Protein AF-A0A0T5ZJP6-F1 (afdb_monomer)

pLDDT: mean 91.22, std 10.2, range [54.91, 98.88]

Structure (mmCIF, N/CA/C/O backbone):
data_AF-A0A0T5ZJP6-F1
#
_entry.id   AF-A0A0T5ZJP6-F1
#
loop_
_atom_site.group_PDB
_atom_site.id
_atom_site.type_symbol
_atom_site.label_atom_id
_atom_site.label_alt_id
_atom_site.label_comp_id
_atom_site.label_asym_id
_atom_site.label_entity_id
_atom_site.label_seq_id
_atom_site.pdbx_PDB_ins_code
_atom_site.Cartn_x
_atom_site.Cartn_y
_atom_site.Cartn_z
_atom_site.occupancy
_atom_site.B_iso_or_equiv
_atom_site.auth_seq_id
_atom_site.auth_comp_id
_atom_site.auth_asym_id
_atom_site.auth_atom_id
_atom_site.pdbx_PDB_model_num
ATOM 1 N N . MET A 1 1 ? -5.908 -19.455 16.839 1.00 64.00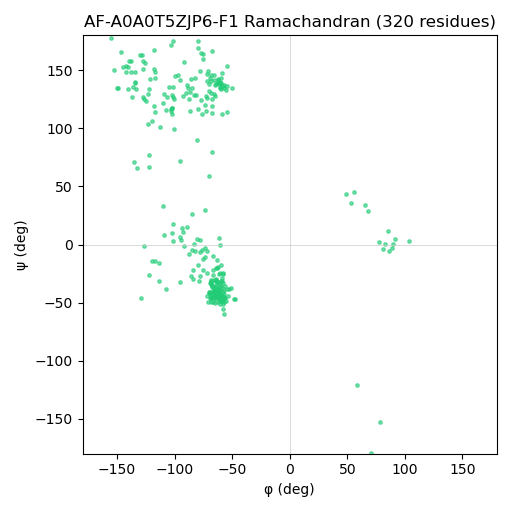 1 MET A N 1
ATOM 2 C CA . MET A 1 1 ? -5.959 -17.989 16.592 1.00 64.00 1 MET A CA 1
ATOM 3 C C . MET A 1 1 ? -7.219 -17.597 15.827 1.00 64.00 1 MET A C 1
ATOM 5 O O . MET A 1 1 ? -7.989 -16.819 16.372 1.00 64.00 1 MET A O 1
ATOM 9 N N . LEU A 1 2 ? -7.480 -18.157 14.637 1.00 73.88 2 LEU A N 1
ATOM 10 C CA . LEU A 1 2 ? -8.673 -17.822 13.837 1.00 73.88 2 LEU A CA 1
ATOM 11 C C . LEU A 1 2 ? -10.012 -18.087 14.548 1.00 73.88 2 LEU A C 1
ATOM 13 O O . LEU A 1 2 ? -10.930 -17.303 14.379 1.00 73.88 2 LEU A O 1
ATOM 17 N N . GLU A 1 3 ? -10.112 -19.087 15.424 1.00 66.69 3 GLU A N 1
ATOM 18 C CA . GLU A 1 3 ? -11.318 -19.291 16.252 1.00 66.69 3 GLU A CA 1
ATOM 19 C C . GLU A 1 3 ? -11.666 -18.084 17.142 1.00 66.69 3 GLU A C 1
ATOM 21 O O . GLU A 1 3 ? -12.832 -17.860 17.450 1.00 66.69 3 GLU A O 1
ATOM 26 N N . ARG A 1 4 ? -10.659 -17.293 17.547 1.00 64.88 4 ARG A N 1
ATOM 27 C CA . ARG A 1 4 ? -10.819 -16.152 18.464 1.00 64.88 4 ARG A CA 1
ATOM 28 C C . ARG A 1 4 ? -10.988 -14.810 17.756 1.00 64.88 4 ARG A C 1
ATOM 30 O O . ARG A 1 4 ? -11.639 -13.934 18.305 1.00 64.88 4 ARG A O 1
ATOM 37 N N . ILE A 1 5 ? -10.362 -14.624 16.591 1.00 71.75 5 ILE A N 1
ATOM 38 C CA . ILE A 1 5 ? -10.324 -13.325 15.885 1.00 71.75 5 ILE A CA 1
ATOM 39 C C . ILE A 1 5 ? -10.787 -13.400 14.424 1.00 71.75 5 ILE A C 1
ATOM 41 O O . ILE A 1 5 ? -10.812 -12.391 13.734 1.00 71.75 5 ILE A O 1
ATOM 45 N N . GLY A 1 6 ? -11.152 -14.584 13.930 1.00 75.12 6 GLY A N 1
ATOM 46 C CA . GLY A 1 6 ? -11.459 -14.822 12.519 1.00 75.12 6 GLY A CA 1
ATOM 47 C C . GLY A 1 6 ? -12.799 -14.261 12.050 1.00 75.12 6 GLY A C 1
ATOM 48 O O . GLY A 1 6 ? -13.115 -14.345 10.867 1.00 75.12 6 GLY A O 1
ATOM 49 N N . TRP A 1 7 ? -13.581 -13.668 12.950 1.00 81.44 7 TRP A N 1
ATOM 50 C CA . TRP A 1 7 ? -14.891 -13.103 12.644 1.00 81.44 7 TRP A CA 1
ATOM 51 C C . TRP A 1 7 ? -14.754 -11.858 11.748 1.00 81.44 7 TRP A C 1
ATOM 53 O O . TRP A 1 7 ? -15.598 -11.619 10.882 1.00 81.44 7 TRP A O 1
ATOM 63 N N . GLU A 1 8 ? -13.646 -11.122 11.901 1.00 82.00 8 GLU A N 1
ATOM 64 C CA . GLU A 1 8 ? -13.256 -9.970 11.087 1.00 82.00 8 GLU A CA 1
ATOM 65 C C . GLU A 1 8 ? -11.870 -10.232 10.479 1.00 82.00 8 GLU A C 1
ATOM 67 O O . GLU A 1 8 ? -10.853 -10.176 11.166 1.00 82.00 8 GLU A O 1
ATOM 72 N N . CYS A 1 9 ? -11.835 -10.573 9.189 1.00 86.56 9 CYS A N 1
ATOM 73 C CA . CYS A 1 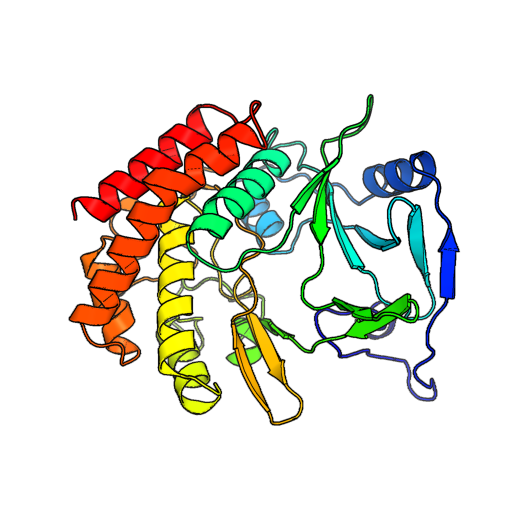9 ? -10.597 -10.800 8.445 1.00 86.56 9 CYS A CA 1
ATOM 74 C C . CYS A 1 9 ? -10.434 -9.803 7.289 1.00 86.56 9 CYS A C 1
ATOM 76 O O . CYS A 1 9 ? -11.372 -9.113 6.868 1.00 86.56 9 CYS A O 1
ATOM 78 N N . ALA A 1 10 ? -9.226 -9.764 6.724 1.00 88.25 10 ALA A N 1
ATOM 79 C CA . ALA A 1 10 ? -9.014 -9.237 5.380 1.00 88.25 10 ALA A CA 1
ATOM 80 C C . ALA A 1 10 ? -9.882 -10.004 4.366 1.00 88.25 10 ALA A C 1
ATOM 82 O O . ALA A 1 10 ? -10.012 -11.227 4.426 1.00 88.25 10 ALA A O 1
ATOM 83 N N . GLY A 1 11 ? -10.501 -9.278 3.441 1.00 90.62 11 GLY A N 1
ATOM 84 C CA . GLY A 1 11 ? -11.425 -9.831 2.464 1.00 90.62 11 GLY A CA 1
ATOM 85 C C . GLY A 1 11 ? -12.811 -10.105 3.038 1.00 90.62 11 GLY A C 1
ATOM 86 O O . GLY A 1 11 ? -13.267 -9.440 3.967 1.00 90.62 11 GLY A O 1
ATOM 87 N N . ALA A 1 12 ? -13.505 -11.071 2.438 1.00 90.00 12 ALA A N 1
ATOM 88 C CA . ALA A 1 12 ? -14.892 -11.409 2.747 1.00 90.00 12 ALA A CA 1
ATOM 89 C C . ALA A 1 12 ? -15.067 -12.749 3.479 1.00 90.00 12 ALA A C 1
ATOM 91 O O . ALA A 1 12 ? -16.198 -13.201 3.635 1.00 90.00 12 ALA A O 1
ATOM 92 N N . ILE A 1 13 ? -13.974 -13.385 3.912 1.00 87.94 13 ILE A N 1
ATOM 93 C CA . ILE A 1 13 ? -14.040 -14.619 4.700 1.00 87.94 13 ILE A CA 1
ATOM 94 C C . ILE A 1 13 ? -14.228 -14.252 6.173 1.00 87.94 13 ILE A C 1
ATOM 96 O O . ILE A 1 13 ? -13.527 -13.384 6.689 1.00 87.94 13 ILE A O 1
ATOM 100 N N . SER A 1 14 ? -15.141 -14.951 6.841 1.00 85.00 14 SER A N 1
ATOM 101 C CA . SER A 1 14 ? -15.275 -14.957 8.297 1.00 85.00 14 SER A CA 1
ATOM 102 C C . SER A 1 14 ? -15.172 -16.400 8.782 1.00 85.00 14 SER A C 1
ATOM 104 O O . SER A 1 14 ? -15.849 -17.284 8.259 1.00 85.00 14 SER A O 1
ATOM 106 N N . VAL A 1 15 ? -14.316 -16.639 9.772 1.00 84.75 15 VAL A N 1
ATOM 107 C CA . VAL A 1 15 ? -14.136 -17.939 10.425 1.00 84.75 15 VAL A CA 1
ATOM 108 C C . VAL A 1 15 ? -14.843 -17.890 11.772 1.00 84.75 15 VAL A C 1
ATOM 110 O O . VAL A 1 15 ? -14.478 -17.100 12.643 1.00 84.75 15 VAL A O 1
ATOM 113 N N . LEU A 1 16 ? -15.865 -18.729 11.919 1.00 80.62 16 LEU A N 1
ATOM 114 C CA . LEU A 1 16 ? -16.727 -18.811 13.096 1.00 80.62 16 LEU A CA 1
ATOM 115 C C . LEU A 1 16 ? -16.600 -20.203 13.732 1.00 80.62 16 LEU A C 1
ATOM 117 O O . LEU A 1 16 ? -16.345 -21.171 13.008 1.00 80.62 16 LEU A O 1
ATOM 121 N N . PRO A 1 17 ? -16.799 -20.340 15.056 1.00 80.56 17 PRO A N 1
ATOM 122 C CA . PRO A 1 17 ? -16.882 -21.651 15.685 1.00 80.56 17 PRO A CA 1
ATOM 123 C C . PRO A 1 17 ? -18.020 -22.484 15.083 1.00 80.56 17 PRO A C 1
ATOM 125 O O . PRO A 1 17 ? -19.068 -21.955 14.704 1.00 80.56 17 PRO A O 1
ATOM 128 N N . GLN A 1 18 ? -17.835 -23.803 15.026 1.00 80.88 18 GLN A N 1
ATOM 129 C CA . GLN A 1 18 ? -18.854 -24.718 14.514 1.00 80.88 18 GLN A CA 1
ATOM 130 C C . GLN A 1 18 ? -20.191 -24.517 15.253 1.00 80.88 18 GLN A C 1
ATOM 132 O O . GLN A 1 18 ? -20.224 -24.354 16.471 1.00 80.88 18 GLN A O 1
ATOM 137 N N . GLY A 1 19 ? -21.295 -24.491 14.503 1.00 78.44 19 GLY A N 1
ATOM 138 C CA . GLY A 1 19 ? -22.638 -24.250 15.043 1.00 78.44 19 GLY A CA 1
ATOM 139 C C . GLY A 1 19 ? -23.033 -22.774 15.177 1.00 78.44 19 GLY A C 1
ATOM 140 O O . GLY A 1 19 ? -24.192 -22.501 15.472 1.00 78.44 19 GLY A O 1
ATOM 141 N N . HIS A 1 20 ? -22.126 -21.824 14.915 1.00 74.31 20 HIS A N 1
ATOM 142 C CA . HIS A 1 20 ? -22.469 -20.401 14.839 1.00 74.31 20 HIS A CA 1
ATOM 143 C C . HIS A 1 20 ? -22.845 -20.013 13.407 1.00 74.31 20 HIS A C 1
ATOM 145 O O . HIS A 1 20 ? -22.118 -20.295 12.454 1.00 74.31 20 HIS A O 1
ATOM 151 N N . THR A 1 21 ? -23.974 -19.329 13.246 1.00 69.62 21 THR A N 1
ATOM 152 C CA . THR A 1 21 ? -24.367 -18.708 11.975 1.00 69.62 21 THR A CA 1
ATOM 153 C C . THR A 1 21 ? -23.754 -17.314 11.850 1.00 69.62 21 THR A C 1
ATOM 155 O O . THR A 1 21 ? -23.733 -16.595 12.852 1.00 69.62 21 THR A O 1
ATOM 158 N N . PRO A 1 22 ? -23.316 -16.882 10.650 1.00 68.44 22 PRO A N 1
ATOM 159 C CA . PRO A 1 22 ? -22.878 -15.507 10.432 1.00 68.44 22 PRO A CA 1
ATOM 160 C C . PRO A 1 22 ? -23.974 -14.525 10.852 1.00 68.44 22 PRO A C 1
ATOM 162 O O . PRO A 1 22 ? -25.051 -14.502 10.258 1.00 68.44 22 PRO A O 1
ATOM 165 N N . GLN A 1 23 ? -23.714 -13.736 11.891 1.00 68.38 23 GLN A N 1
ATOM 166 C CA . GLN A 1 23 ? -24.573 -12.621 12.273 1.00 68.38 23 GLN A CA 1
ATOM 167 C C . GLN A 1 23 ? -24.087 -11.348 11.576 1.00 68.38 23 GLN A C 1
ATOM 169 O O . GLN A 1 23 ? -22.916 -11.233 11.211 1.00 68.38 23 GLN A O 1
ATOM 174 N N . SER A 1 24 ? -24.976 -10.367 11.414 1.00 71.69 24 SER A N 1
ATOM 175 C CA . SER A 1 24 ? -24.597 -9.032 10.922 1.00 71.69 24 SER A CA 1
ATOM 176 C C . SER A 1 24 ? -23.625 -8.307 11.866 1.00 71.69 24 SER A C 1
ATOM 178 O O . SER A 1 24 ? -23.018 -7.310 11.474 1.00 71.69 24 SER A O 1
ATOM 180 N N . GLY A 1 25 ? -23.467 -8.825 13.089 1.00 83.44 25 GLY A N 1
ATOM 181 C CA . GLY A 1 25 ? -22.726 -8.213 14.177 1.00 83.44 25 GLY A CA 1
ATOM 182 C C . GLY A 1 25 ? -23.429 -6.987 14.744 1.00 83.44 25 GLY A C 1
ATOM 183 O O . GLY A 1 25 ? -24.522 -6.610 14.313 1.00 83.44 25 GLY A O 1
ATOM 184 N N . SER A 1 26 ? -22.797 -6.365 15.731 1.00 89.25 26 SER A N 1
ATOM 185 C CA . SER A 1 26 ? -23.292 -5.147 16.365 1.00 89.25 26 SER A CA 1
ATOM 186 C C . SER A 1 26 ? -22.211 -4.065 16.392 1.00 89.25 26 SER A C 1
ATOM 188 O O . SER A 1 26 ? -21.029 -4.322 16.163 1.00 89.25 26 SER A O 1
ATOM 190 N N . TYR A 1 27 ? -22.626 -2.821 16.621 1.00 92.44 27 TYR A N 1
ATOM 191 C CA . TYR A 1 27 ? -21.712 -1.692 16.721 1.00 92.44 27 TYR A CA 1
ATOM 192 C C . TYR A 1 27 ? -21.934 -0.938 18.019 1.00 92.44 27 TYR A C 1
ATOM 194 O O . TYR A 1 27 ? -23.027 -0.423 18.258 1.00 92.44 27 TYR A O 1
ATOM 202 N N . GLN A 1 28 ? -20.866 -0.774 18.789 1.00 95.31 28 GLN A N 1
ATOM 203 C CA . GLN A 1 28 ? -20.843 0.137 19.926 1.00 95.31 28 GLN A CA 1
ATOM 204 C C . GLN A 1 28 ? -20.310 1.499 19.471 1.00 95.31 28 GLN A C 1
ATOM 206 O O . GLN A 1 28 ? -19.256 1.570 18.844 1.00 95.31 28 GLN A O 1
ATOM 211 N N . ALA A 1 29 ? -21.034 2.583 19.760 1.00 97.44 29 ALA A N 1
ATOM 212 C CA . ALA A 1 29 ? -20.543 3.937 19.501 1.00 97.44 29 ALA A CA 1
ATOM 213 C C . ALA A 1 29 ? -19.332 4.247 20.393 1.00 97.44 29 ALA A C 1
ATOM 215 O O . ALA A 1 29 ? -19.326 3.846 21.555 1.00 97.44 29 ALA A O 1
ATOM 216 N N . LEU A 1 30 ? -18.341 4.950 19.841 1.00 97.75 30 LEU A N 1
ATOM 217 C CA . LEU A 1 30 ? -17.168 5.417 20.578 1.00 97.75 30 LEU A CA 1
ATOM 218 C C . LEU A 1 30 ? -17.052 6.939 20.489 1.00 97.75 30 LEU A C 1
ATOM 220 O O . LEU A 1 30 ? -17.317 7.519 19.430 1.00 97.75 30 LEU A O 1
ATOM 224 N N . THR A 1 31 ? -16.621 7.569 21.579 1.00 97.44 31 THR A N 1
ATOM 225 C CA . THR A 1 31 ? -16.116 8.950 21.556 1.00 97.44 31 THR A CA 1
ATOM 226 C C . THR A 1 31 ? -14.688 8.996 21.005 1.00 97.44 31 THR A C 1
ATOM 228 O O . THR A 1 31 ? -13.999 7.976 20.943 1.00 97.44 31 THR A O 1
ATOM 231 N N . ASP A 1 32 ? -14.210 10.183 20.624 1.00 96.06 32 ASP A N 1
ATOM 232 C CA . ASP A 1 32 ? -12.819 10.348 20.178 1.00 96.06 32 ASP A CA 1
ATOM 233 C C . ASP A 1 32 ? -11.814 10.000 21.290 1.00 96.06 32 ASP A C 1
ATOM 235 O O . ASP A 1 32 ? -10.807 9.348 21.024 1.00 96.06 32 ASP A O 1
ATOM 239 N N . GLU A 1 33 ? -12.113 10.353 22.544 1.00 96.69 33 GLU A N 1
ATOM 240 C CA . GLU A 1 33 ? -11.292 10.001 23.713 1.00 96.69 33 GLU A CA 1
ATOM 241 C C . GLU A 1 33 ? -11.192 8.478 23.897 1.00 96.69 33 GLU A C 1
ATOM 243 O O . GLU A 1 33 ? -10.113 7.928 24.114 1.00 96.69 33 GLU A O 1
ATOM 248 N N . GLU A 1 34 ? -12.309 7.764 23.738 1.00 97.62 34 GLU A N 1
ATOM 249 C CA . GLU A 1 34 ? -12.344 6.304 23.813 1.00 97.62 34 GLU A CA 1
ATOM 250 C C . GLU A 1 34 ? -11.564 5.623 22.683 1.00 97.62 34 GLU A C 1
ATOM 252 O O . GLU A 1 34 ? -11.056 4.510 22.876 1.00 97.62 34 GLU A O 1
ATOM 257 N N . VAL A 1 35 ? -11.494 6.253 21.507 1.00 97.50 35 VAL A N 1
ATOM 258 C CA . VAL A 1 35 ? -10.678 5.788 20.379 1.00 97.50 35 VAL A CA 1
ATOM 259 C C . VAL A 1 35 ? -9.201 5.989 20.682 1.00 97.50 35 VAL A C 1
ATOM 261 O O . VAL A 1 35 ? -8.439 5.030 20.567 1.00 97.50 35 VAL A O 1
ATOM 264 N N . TRP A 1 36 ? -8.803 7.184 21.118 1.00 97.25 36 TRP A N 1
ATOM 265 C CA . TRP A 1 36 ? -7.413 7.481 21.463 1.00 97.25 36 TRP A CA 1
ATOM 266 C C . TRP A 1 36 ? -6.887 6.598 22.588 1.00 97.25 36 TRP A C 1
ATOM 268 O O . TRP A 1 36 ? -5.847 5.967 22.423 1.00 97.25 36 TRP A O 1
ATOM 278 N N . LYS A 1 37 ? -7.669 6.412 23.656 1.00 96.00 37 LYS A N 1
ATOM 279 C CA . LYS A 1 37 ? -7.325 5.478 24.733 1.00 96.00 37 LYS A CA 1
ATOM 280 C C . LYS A 1 37 ? -7.027 4.068 24.208 1.00 96.00 37 LYS A C 1
ATOM 282 O O . LYS A 1 37 ? -6.045 3.454 24.605 1.00 96.00 37 LYS A O 1
ATOM 287 N N . ARG A 1 38 ? -7.848 3.555 23.283 1.00 95.69 38 ARG A N 1
ATOM 288 C CA . ARG A 1 38 ? -7.640 2.225 22.679 1.00 95.69 38 ARG A CA 1
ATOM 289 C C . ARG A 1 38 ? -6.407 2.167 21.785 1.00 95.69 38 ARG A C 1
ATOM 291 O O . ARG A 1 38 ? -5.795 1.108 21.696 1.00 95.69 38 ARG A O 1
ATOM 298 N N . ILE A 1 39 ? -6.088 3.258 21.090 1.00 94.75 39 ILE A N 1
ATOM 299 C CA . ILE A 1 39 ? -4.871 3.367 20.279 1.00 94.75 39 ILE A CA 1
ATOM 300 C C . ILE A 1 39 ? -3.641 3.299 21.189 1.00 94.75 39 ILE A C 1
ATOM 302 O O . ILE A 1 39 ? -2.735 2.519 20.906 1.00 94.75 39 ILE A O 1
ATOM 306 N N . ASP A 1 40 ? -3.641 4.048 22.291 1.00 92.38 40 ASP A N 1
ATOM 307 C CA . ASP A 1 40 ? -2.519 4.107 23.235 1.00 92.38 40 ASP A CA 1
ATOM 308 C C . ASP A 1 40 ? -2.325 2.791 24.008 1.00 92.38 40 ASP A C 1
ATOM 310 O O . ASP A 1 40 ? -1.204 2.424 24.354 1.00 92.38 40 ASP A O 1
ATOM 314 N N . GLU A 1 41 ? -3.409 2.049 24.249 1.00 91.75 41 GLU A N 1
ATOM 315 C CA . GLU A 1 41 ? -3.389 0.724 24.883 1.00 91.75 41 GLU A CA 1
ATOM 316 C C . GLU A 1 41 ? -2.951 -0.406 23.930 1.00 91.75 41 GLU A C 1
ATOM 318 O O . GLU A 1 41 ? -2.782 -1.552 24.367 1.00 91.75 41 GLU A O 1
ATOM 323 N N . LEU A 1 42 ? -2.758 -0.131 22.629 1.00 88.94 42 LEU A N 1
ATOM 324 C CA . LEU A 1 42 ? -2.240 -1.140 21.707 1.00 88.94 42 LEU A CA 1
ATOM 325 C C . LEU A 1 42 ? -0.848 -1.603 22.162 1.00 88.94 42 LEU A C 1
ATOM 327 O O . LEU A 1 42 ? -0.015 -0.780 22.542 1.00 88.94 42 LEU A O 1
ATOM 331 N N . PRO A 1 43 ? -0.533 -2.909 22.064 1.00 80.12 43 PRO A N 1
ATOM 332 C CA . PRO A 1 43 ? 0.775 -3.405 22.464 1.00 80.12 43 PRO A CA 1
ATOM 333 C C . PRO A 1 43 ? 1.878 -2.707 21.668 1.00 80.12 43 PRO A C 1
ATOM 335 O O . PRO A 1 43 ? 2.014 -2.927 20.457 1.00 80.12 43 PRO A O 1
ATOM 338 N N . ALA A 1 44 ? 2.678 -1.891 22.349 1.00 66.94 44 ALA A N 1
ATOM 339 C CA . ALA A 1 44 ? 3.905 -1.358 21.791 1.00 66.94 44 ALA A CA 1
ATOM 340 C C . ALA A 1 44 ? 4.923 -2.498 21.703 1.00 66.94 44 ALA A C 1
ATOM 342 O O . ALA A 1 44 ? 5.204 -3.188 22.684 1.00 66.94 44 ALA A O 1
ATOM 343 N N . ARG A 1 45 ? 5.475 -2.714 20.511 1.00 62.44 45 ARG A N 1
ATOM 344 C CA . ARG A 1 45 ? 6.631 -3.590 20.330 1.00 62.44 45 ARG A CA 1
ATOM 345 C C . ARG A 1 45 ? 7.849 -2.690 20.164 1.00 62.44 45 ARG A C 1
ATOM 347 O O . ARG A 1 45 ? 7.855 -1.899 19.220 1.00 62.44 45 ARG A O 1
ATOM 354 N N . PRO A 1 46 ? 8.842 -2.751 21.065 1.00 56.03 46 PRO A N 1
ATOM 355 C CA . PRO A 1 46 ? 10.067 -2.009 20.856 1.00 56.03 46 PRO A CA 1
ATOM 356 C C . PRO A 1 46 ? 10.790 -2.611 19.653 1.00 56.03 46 PRO A C 1
ATOM 358 O O . PRO A 1 46 ? 11.187 -3.773 19.674 1.00 56.03 46 PRO A O 1
ATOM 361 N N . TYR A 1 47 ? 10.882 -1.839 18.574 1.00 64.81 47 TYR A N 1
ATOM 362 C CA . TYR A 1 47 ? 11.665 -2.192 17.398 1.00 64.81 47 TYR A CA 1
ATOM 363 C C . TYR A 1 47 ? 12.973 -1.409 17.491 1.00 64.81 47 TYR A C 1
ATOM 365 O O . TYR A 1 47 ? 13.001 -0.216 17.213 1.00 64.81 47 TYR A O 1
ATOM 373 N N . ASP A 1 48 ? 14.035 -2.065 17.949 1.00 65.81 48 ASP A N 1
ATOM 374 C CA . ASP A 1 48 ? 15.348 -1.466 18.228 1.00 65.81 48 ASP A CA 1
ATOM 375 C C . ASP A 1 48 ? 16.389 -1.734 17.124 1.00 65.81 48 ASP A C 1
ATOM 377 O O . ASP A 1 48 ? 17.547 -1.334 17.237 1.00 65.81 48 ASP A O 1
ATOM 381 N N . SER A 1 49 ? 15.986 -2.399 16.039 1.00 72.00 49 SER A N 1
ATOM 382 C CA . SER A 1 49 ? 16.845 -2.740 14.904 1.00 72.00 49 SER A CA 1
ATOM 383 C C . SER A 1 49 ? 16.091 -2.681 13.580 1.00 72.00 49 SER A C 1
ATOM 385 O O . SER A 1 49 ? 14.896 -2.969 13.528 1.00 72.00 49 SER A O 1
ATOM 387 N N . ASP A 1 50 ? 16.795 -2.412 12.479 1.00 71.56 50 ASP A N 1
ATOM 388 C CA . ASP A 1 50 ? 16.211 -2.388 11.129 1.00 71.56 50 ASP A CA 1
ATOM 389 C C . ASP A 1 50 ? 15.409 -3.656 10.793 1.00 71.56 50 ASP A C 1
ATOM 391 O O . ASP A 1 50 ? 14.358 -3.581 10.157 1.00 71.56 50 ASP A O 1
ATOM 395 N N . ALA A 1 51 ? 15.868 -4.827 11.247 1.00 70.06 51 ALA A N 1
ATOM 396 C CA . ALA A 1 51 ? 15.162 -6.093 11.052 1.00 70.06 51 ALA A CA 1
ATOM 397 C C . ALA A 1 51 ? 13.824 -6.131 11.810 1.00 70.06 51 ALA A C 1
ATOM 399 O O . ALA A 1 51 ? 12.810 -6.569 11.262 1.00 70.06 51 ALA A O 1
ATOM 400 N N . ALA A 1 52 ? 13.801 -5.633 13.047 1.00 65.12 52 ALA A N 1
ATOM 401 C CA . ALA A 1 52 ? 12.593 -5.540 13.858 1.00 65.12 52 ALA A CA 1
ATOM 402 C C . ALA A 1 52 ? 11.587 -4.544 13.249 1.00 65.12 52 ALA A C 1
ATOM 404 O O . ALA A 1 52 ? 10.385 -4.808 13.213 1.00 65.12 52 ALA A O 1
ATOM 405 N N . VAL A 1 53 ? 12.080 -3.445 12.680 1.00 67.31 53 VAL A N 1
ATOM 406 C CA . VAL A 1 53 ? 11.268 -2.423 12.002 1.00 67.31 53 VAL A CA 1
ATOM 407 C C . VAL A 1 53 ? 10.675 -2.961 10.713 1.00 67.31 53 VAL A C 1
ATOM 409 O O . VAL A 1 53 ? 9.477 -2.833 10.477 1.00 67.31 53 VAL A O 1
ATOM 412 N N . ARG A 1 54 ? 11.488 -3.642 9.908 1.00 70.31 54 ARG A N 1
ATOM 413 C CA . ARG A 1 54 ? 11.034 -4.320 8.695 1.00 70.31 54 ARG A CA 1
ATOM 414 C C . ARG A 1 54 ? 9.986 -5.397 9.006 1.00 70.31 54 ARG A C 1
ATOM 416 O O . ARG A 1 54 ? 8.986 -5.524 8.311 1.00 70.31 54 ARG A O 1
ATOM 423 N N . MET A 1 55 ? 10.156 -6.134 10.105 1.00 67.75 55 MET A N 1
ATOM 424 C CA . MET A 1 55 ? 9.136 -7.066 10.593 1.00 67.75 55 MET A CA 1
ATOM 425 C C . MET A 1 55 ? 7.838 -6.344 10.998 1.00 67.75 55 MET A C 1
ATOM 427 O O . MET A 1 55 ? 6.752 -6.846 10.693 1.00 67.75 55 MET A O 1
ATOM 431 N N . SER A 1 56 ? 7.941 -5.196 11.678 1.00 67.06 56 SER A N 1
ATOM 432 C CA . SER A 1 56 ? 6.795 -4.357 12.054 1.00 67.06 56 SER A CA 1
ATOM 433 C C . SER A 1 56 ? 5.989 -3.929 10.836 1.00 67.06 56 SER A C 1
ATOM 435 O O . SER A 1 56 ? 4.790 -4.209 10.763 1.00 67.06 56 SER A O 1
ATOM 437 N N . LEU A 1 57 ? 6.678 -3.296 9.885 1.00 65.88 57 LEU A N 1
ATOM 438 C CA . LEU A 1 57 ? 6.114 -2.786 8.644 1.00 65.88 57 LEU A CA 1
ATOM 439 C C . LEU A 1 57 ? 5.427 -3.908 7.878 1.00 65.88 57 LEU A C 1
ATOM 441 O O . LEU A 1 57 ? 4.245 -3.802 7.577 1.00 65.88 57 LEU A O 1
ATOM 445 N N . GLY A 1 58 ? 6.077 -5.066 7.767 1.00 58.41 58 GLY A N 1
ATOM 446 C CA . GLY A 1 58 ? 5.509 -6.214 7.082 1.00 58.41 58 GLY A CA 1
ATOM 447 C C . GLY A 1 58 ? 4.378 -6.969 7.797 1.00 58.41 58 GLY A C 1
ATOM 448 O O . GLY A 1 58 ? 4.239 -8.189 7.639 1.00 58.41 58 GLY A O 1
ATOM 449 N N . GLY A 1 59 ? 3.580 -6.284 8.613 1.00 65.88 59 GLY A N 1
ATOM 450 C CA . GLY A 1 59 ? 2.383 -6.814 9.263 1.00 65.88 59 GLY A CA 1
ATOM 451 C C . GLY A 1 59 ? 2.538 -7.159 10.745 1.00 65.88 59 GLY A C 1
ATOM 452 O O . GLY A 1 59 ? 1.575 -7.649 11.334 1.00 65.88 59 GLY A O 1
ATOM 453 N N . GLY A 1 60 ? 3.700 -6.898 11.352 1.00 67.38 60 GLY A N 1
ATOM 454 C CA . GLY A 1 60 ? 3.937 -7.056 12.792 1.00 67.38 60 GLY A CA 1
ATOM 455 C C . GLY A 1 60 ? 3.412 -5.901 13.655 1.00 67.38 60 GLY A C 1
ATOM 456 O O . GLY A 1 60 ? 3.253 -6.080 14.863 1.00 67.38 60 GLY A O 1
ATOM 457 N N . GLN A 1 61 ? 3.129 -4.742 13.052 1.00 73.25 61 GLN A N 1
ATOM 458 C CA . GLN A 1 61 ? 2.608 -3.556 13.730 1.00 73.25 61 GLN A CA 1
ATOM 459 C C . GLN A 1 61 ? 1.202 -3.797 14.299 1.00 73.25 61 GLN A C 1
ATOM 461 O O . GLN A 1 61 ? 0.279 -4.207 13.582 1.00 73.25 61 GLN A O 1
ATOM 466 N N . SER A 1 62 ? 1.037 -3.490 15.588 1.00 83.44 62 SER A N 1
ATOM 467 C CA . SER A 1 62 ? -0.267 -3.441 16.249 1.00 83.44 62 SER A CA 1
ATOM 468 C C . SER A 1 62 ? -1.158 -2.408 15.563 1.00 83.44 62 SER A C 1
ATOM 470 O O . SER A 1 62 ? -0.723 -1.298 15.262 1.00 83.44 62 SER A O 1
ATOM 472 N N . LYS A 1 63 ? -2.408 -2.779 15.297 1.00 90.62 63 LYS A N 1
ATOM 473 C CA . LYS A 1 63 ? -3.379 -1.930 14.607 1.00 90.62 63 LYS A CA 1
ATOM 474 C C . LYS A 1 63 ? -4.760 -2.116 15.213 1.00 90.62 63 LYS A C 1
ATOM 476 O O . LYS A 1 63 ? -5.093 -3.218 15.651 1.00 90.62 63 LYS A O 1
ATOM 481 N N . LEU A 1 64 ? -5.557 -1.056 15.202 1.00 93.81 64 LEU A N 1
ATOM 482 C CA . LEU A 1 64 ? -6.943 -1.079 15.656 1.00 93.81 64 LEU A CA 1
ATOM 483 C C . LEU A 1 64 ? -7.881 -1.053 14.446 1.00 93.81 64 LEU A C 1
ATOM 485 O O . LEU A 1 64 ? -7.670 -0.301 13.496 1.00 93.81 64 LEU A O 1
ATOM 489 N N . LEU A 1 65 ? -8.915 -1.890 14.474 1.00 94.75 65 LEU A N 1
ATOM 490 C CA . LEU A 1 65 ? -9.925 -1.972 13.423 1.00 94.75 65 LEU A CA 1
ATOM 491 C C . LEU A 1 65 ? -11.227 -1.356 13.933 1.00 94.75 65 LEU A C 1
ATOM 493 O O . LEU A 1 65 ? -11.828 -1.883 14.866 1.00 94.75 65 LEU A O 1
ATOM 497 N N . LEU A 1 66 ? -11.673 -0.262 13.316 1.00 96.19 66 LEU A N 1
ATOM 498 C CA . LEU A 1 66 ? -12.921 0.423 13.672 1.00 96.19 66 LEU A CA 1
ATOM 499 C C . LEU A 1 66 ? -13.808 0.618 12.445 1.00 96.19 66 LEU A C 1
ATOM 501 O O . LEU A 1 66 ? -13.340 0.629 11.305 1.00 96.19 66 LEU A O 1
ATOM 505 N N . ALA A 1 67 ? -15.106 0.791 12.673 1.00 95.12 67 ALA A N 1
ATOM 506 C CA . ALA A 1 67 ? -16.007 1.332 11.669 1.00 95.12 67 ALA A CA 1
ATOM 507 C C . ALA A 1 67 ? -16.169 2.841 11.877 1.00 95.12 67 ALA A C 1
ATOM 509 O O . ALA A 1 67 ? -16.255 3.325 13.005 1.00 95.12 67 ALA A O 1
ATOM 510 N N . ARG A 1 68 ? -16.234 3.583 10.774 1.00 94.25 68 ARG A N 1
ATOM 511 C CA . ARG A 1 68 ? -16.524 5.017 10.753 1.00 94.25 68 ARG A CA 1
ATOM 512 C C . ARG A 1 68 ? -17.669 5.281 9.784 1.00 94.25 68 ARG A C 1
ATOM 514 O O . ARG A 1 68 ? -17.600 4.851 8.633 1.00 94.25 68 ARG A O 1
ATOM 521 N N . TYR A 1 69 ? -18.700 5.974 10.260 1.00 88.81 69 TYR A N 1
ATOM 522 C CA . TYR A 1 69 ? -19.844 6.426 9.465 1.00 88.81 69 TYR A CA 1
ATOM 523 C C . TYR A 1 69 ? -19.898 7.953 9.524 1.00 88.81 69 TYR A C 1
ATOM 525 O O . TYR A 1 69 ? -20.229 8.524 10.568 1.00 88.81 69 TYR A O 1
ATOM 533 N N . GLY A 1 70 ? -19.524 8.616 8.426 1.00 87.69 70 GLY A N 1
ATOM 534 C CA . GLY A 1 70 ? -19.220 10.048 8.449 1.00 87.69 70 GLY A CA 1
ATOM 535 C C . GLY A 1 70 ? -18.085 10.334 9.436 1.00 87.69 70 GLY A C 1
ATOM 536 O O . GLY A 1 70 ? -17.010 9.747 9.341 1.00 87.69 70 GLY A O 1
ATOM 537 N N . GLU A 1 71 ? -18.348 11.173 10.435 1.00 90.06 71 GLU A N 1
ATOM 538 C CA . GLU A 1 71 ? -17.376 11.530 11.478 1.00 90.06 71 GLU A CA 1
ATOM 539 C C . GLU A 1 71 ? -17.490 10.679 12.755 1.00 90.06 71 GLU A C 1
ATOM 541 O O . GLU A 1 71 ? -16.789 10.930 13.725 1.00 90.06 71 GLU A O 1
ATOM 546 N N . ARG A 1 72 ? -18.375 9.671 12.790 1.00 94.19 72 ARG A N 1
ATOM 547 C CA . ARG A 1 72 ? -18.663 8.909 14.017 1.00 94.19 72 ARG A CA 1
ATOM 548 C C . ARG A 1 72 ? -17.955 7.562 14.043 1.00 94.19 72 ARG A C 1
ATOM 550 O O . ARG A 1 72 ? -18.157 6.741 13.142 1.00 94.19 72 ARG A O 1
ATOM 557 N N . TRP A 1 73 ? -17.218 7.313 15.121 1.00 97.19 73 TRP A N 1
ATOM 558 C CA . TRP A 1 73 ? -16.544 6.047 15.387 1.00 97.19 73 TRP A CA 1
ATOM 559 C C . TRP A 1 73 ? -17.459 4.993 16.000 1.00 97.19 73 TRP A C 1
ATOM 561 O O . TRP A 1 73 ? -18.337 5.278 16.819 1.00 97.19 73 TRP A O 1
ATOM 571 N N . ARG A 1 74 ? -17.235 3.744 15.593 1.00 96.00 74 ARG A N 1
ATOM 572 C CA . ARG A 1 74 ? -17.924 2.568 16.111 1.00 96.00 74 ARG A CA 1
ATOM 573 C C . ARG A 1 74 ? -16.960 1.396 16.257 1.00 96.00 74 ARG A C 1
ATOM 575 O O . ARG A 1 74 ? -16.212 1.079 15.331 1.00 96.00 74 ARG A O 1
ATOM 582 N N . LEU A 1 75 ? -17.027 0.721 17.398 1.00 94.88 75 LEU A N 1
ATOM 583 C CA . LEU A 1 75 ? -16.367 -0.555 17.633 1.00 94.88 75 LEU A CA 1
ATOM 584 C C . LEU A 1 75 ? -17.208 -1.674 16.999 1.00 94.88 75 LEU A C 1
ATOM 586 O O . LEU A 1 75 ? -18.358 -1.851 17.414 1.00 94.88 75 LEU A O 1
ATOM 590 N N . PRO A 1 76 ? -16.685 -2.405 16.000 1.00 92.00 76 PRO A N 1
ATOM 591 C CA . PRO A 1 76 ? -17.339 -3.607 15.504 1.00 92.00 76 PRO A CA 1
ATOM 592 C C . PRO A 1 76 ? -17.294 -4.723 16.552 1.00 92.00 76 PRO A C 1
ATOM 594 O O . PRO A 1 76 ? -16.230 -5.046 17.079 1.00 92.00 76 PRO A O 1
ATOM 597 N N . LEU A 1 77 ? -18.446 -5.333 16.812 1.00 87.81 77 LEU A N 1
ATOM 598 C CA . LEU A 1 77 ? -18.631 -6.457 17.724 1.00 87.81 77 LEU A CA 1
ATOM 599 C C . LEU A 1 77 ? -19.332 -7.607 16.991 1.00 87.81 77 LEU A C 1
ATOM 601 O O . LEU A 1 77 ? -20.011 -7.398 15.983 1.00 87.81 77 LEU A O 1
ATOM 605 N N . ASP A 1 78 ? -19.153 -8.830 17.486 1.00 83.12 78 ASP A N 1
ATOM 606 C CA . ASP A 1 78 ? -19.894 -10.020 17.040 1.00 83.12 78 ASP A CA 1
ATOM 607 C C . ASP A 1 78 ? -19.845 -10.265 15.520 1.00 83.12 78 ASP A C 1
ATOM 609 O O . ASP A 1 78 ? -20.805 -10.717 14.898 1.00 83.12 78 ASP A O 1
ATOM 613 N N . GLY A 1 79 ? -18.703 -9.957 14.897 1.00 81.00 79 GLY A N 1
ATOM 614 C CA . GLY A 1 79 ? -18.492 -10.153 13.461 1.00 81.00 79 GLY A CA 1
ATOM 615 C C . GLY A 1 79 ? -18.983 -9.005 12.584 1.00 81.00 79 GLY A C 1
ATOM 616 O O . GLY A 1 79 ? -18.991 -9.148 11.359 1.00 81.00 79 GLY A O 1
ATOM 617 N N . ALA A 1 80 ? -19.335 -7.855 13.164 1.00 89.00 80 ALA A N 1
ATOM 618 C CA . ALA A 1 80 ? -19.555 -6.637 12.397 1.00 89.00 80 ALA A CA 1
ATOM 619 C C . ALA A 1 80 ? -18.258 -6.238 11.663 1.00 89.00 80 ALA A C 1
ATOM 621 O O . ALA A 1 80 ? -17.163 -6.357 12.218 1.00 89.00 80 ALA A O 1
ATOM 622 N N . PRO A 1 81 ? -18.317 -5.794 10.398 1.00 92.00 81 PRO A N 1
ATOM 623 C CA . PRO A 1 81 ? -17.119 -5.381 9.676 1.00 92.00 81 PRO A CA 1
ATOM 624 C C . PRO A 1 81 ? -16.568 -4.044 10.191 1.00 92.00 81 PRO A C 1
ATOM 626 O O . PRO A 1 81 ? -17.313 -3.093 10.435 1.00 92.00 81 PRO A O 1
ATOM 629 N N . SER A 1 82 ? -15.242 -3.943 10.274 1.00 94.69 82 SER A N 1
ATOM 630 C CA . SER A 1 82 ? -14.554 -2.647 10.351 1.00 94.69 82 SER A CA 1
ATOM 631 C C . SER A 1 82 ? -14.533 -1.966 8.979 1.00 94.69 82 SER A C 1
ATOM 633 O O . SER A 1 82 ? -14.661 -2.643 7.957 1.00 94.69 82 SER A O 1
ATOM 635 N N . THR A 1 83 ? -14.339 -0.645 8.936 1.00 96.31 83 THR A N 1
ATOM 636 C CA . THR A 1 83 ? -14.140 0.118 7.684 1.00 96.31 83 THR A CA 1
ATOM 637 C C . THR A 1 83 ? -12.797 0.834 7.619 1.00 96.31 83 THR A C 1
ATOM 639 O O . THR A 1 83 ? -12.393 1.253 6.540 1.00 96.31 83 THR A O 1
ATOM 642 N N . HIS A 1 84 ? -12.087 0.949 8.741 1.00 97.56 84 HIS A N 1
ATOM 643 C CA . HIS A 1 84 ? -10.805 1.635 8.832 1.00 97.56 84 HIS A CA 1
ATOM 644 C C . HIS A 1 84 ? -9.793 0.806 9.621 1.00 97.56 84 HIS A C 1
ATOM 646 O O . HIS A 1 84 ? -10.147 0.078 10.553 1.00 97.56 84 HIS A O 1
ATOM 652 N N . ILE A 1 85 ? -8.527 0.948 9.237 1.00 97.00 85 ILE A N 1
ATOM 653 C CA . ILE A 1 85 ? -7.365 0.419 9.946 1.00 97.00 85 ILE A CA 1
ATOM 654 C C . ILE A 1 85 ? -6.617 1.611 10.534 1.00 97.00 85 ILE A C 1
ATOM 656 O O . ILE A 1 85 ? -6.196 2.496 9.792 1.00 97.00 85 ILE A O 1
ATOM 660 N N . LEU A 1 86 ? -6.447 1.623 11.852 1.00 97.12 86 LEU A N 1
ATOM 661 C CA . LEU A 1 86 ? -5.678 2.629 12.573 1.00 97.12 86 LEU A CA 1
ATOM 662 C C . LEU A 1 86 ? -4.319 2.046 12.952 1.00 97.12 86 LEU A C 1
ATOM 664 O O . LEU A 1 86 ? -4.250 1.052 13.680 1.00 97.12 86 LEU A O 1
ATOM 668 N N . LYS A 1 87 ? -3.248 2.645 12.431 1.00 94.69 87 LYS A N 1
ATOM 669 C CA . LYS A 1 87 ? -1.860 2.262 12.694 1.00 94.69 87 LYS A CA 1
ATOM 670 C C . LYS A 1 87 ? -1.172 3.393 13.479 1.00 94.69 87 LYS A C 1
ATOM 672 O O . LYS A 1 87 ? -0.826 4.405 12.862 1.00 94.69 87 LYS A O 1
ATOM 677 N N . PRO A 1 88 ? -1.002 3.280 14.810 1.00 93.31 88 PRO A N 1
ATOM 678 C CA . PRO A 1 88 ? -0.242 4.272 15.563 1.00 93.31 88 PRO A CA 1
ATOM 679 C C . PRO A 1 88 ? 1.203 4.308 15.082 1.00 93.31 88 PRO A C 1
ATOM 681 O O . PRO A 1 88 ? 1.790 3.268 14.766 1.00 93.31 88 PRO A O 1
ATOM 684 N N . GLU A 1 89 ? 1.769 5.505 15.030 1.00 90.69 89 GLU A N 1
ATOM 685 C CA . GLU A 1 89 ? 3.165 5.712 14.685 1.00 90.69 89 GLU A CA 1
ATOM 686 C C . GLU A 1 89 ? 4.098 4.897 15.597 1.00 90.69 89 GLU A C 1
ATOM 688 O O . GLU A 1 89 ? 3.948 4.915 16.821 1.00 90.69 89 GLU A O 1
ATOM 693 N N . PRO A 1 90 ? 5.088 4.182 15.036 1.00 86.38 90 PRO A N 1
ATOM 694 C CA . PRO A 1 90 ? 6.110 3.545 15.849 1.00 86.38 90 PRO A CA 1
ATOM 695 C C . PRO A 1 90 ? 6.972 4.591 16.564 1.00 86.38 90 PRO A C 1
ATOM 697 O O . PRO A 1 90 ? 7.551 5.462 15.921 1.00 86.38 90 PRO A O 1
ATOM 700 N N . ILE A 1 91 ? 7.143 4.435 17.880 1.00 83.12 91 ILE A N 1
ATOM 701 C CA . ILE A 1 91 ? 7.930 5.347 18.736 1.00 83.12 91 ILE A CA 1
ATOM 702 C C . ILE A 1 91 ? 9.349 5.581 18.186 1.00 83.12 91 ILE A C 1
ATOM 704 O O . ILE A 1 91 ? 9.862 6.695 18.232 1.00 83.12 91 ILE A O 1
ATOM 708 N N . TYR A 1 92 ? 9.978 4.541 17.634 1.00 82.75 92 TYR A N 1
ATOM 709 C CA . TYR A 1 92 ? 11.350 4.595 17.117 1.00 82.75 92 TYR A CA 1
ATOM 710 C C . TYR A 1 92 ? 11.465 5.163 15.689 1.00 82.75 92 TYR A C 1
ATOM 712 O O . TYR A 1 92 ? 12.577 5.378 15.212 1.00 82.75 92 TYR A O 1
ATOM 720 N N . HIS A 1 93 ? 10.343 5.450 15.013 1.00 87.00 93 HIS A N 1
ATOM 721 C CA . HIS A 1 93 ? 10.318 6.009 13.651 1.00 87.00 93 HIS A CA 1
ATOM 722 C C . HIS A 1 93 ? 9.362 7.199 13.536 1.00 87.00 93 HIS A C 1
ATOM 724 O O . HIS A 1 93 ? 8.375 7.129 12.799 1.00 87.00 93 HIS A O 1
ATOM 730 N N . PRO A 1 94 ? 9.659 8.314 14.224 1.00 91.50 94 PRO A N 1
ATOM 731 C CA . PRO A 1 94 ? 8.848 9.517 14.127 1.00 91.50 94 PRO A CA 1
ATOM 732 C C . PRO A 1 94 ? 8.803 10.061 12.688 1.00 91.50 94 PRO A C 1
ATOM 734 O O . PRO A 1 94 ? 9.817 10.156 11.980 1.00 91.50 94 PRO A O 1
ATOM 737 N N . GLY A 1 95 ? 7.604 10.441 12.259 1.00 95.00 95 GLY A N 1
ATOM 738 C CA . GLY A 1 95 ? 7.254 10.861 10.907 1.00 95.00 95 GLY A CA 1
ATOM 739 C C . GLY A 1 95 ? 6.821 9.735 9.957 1.00 95.00 95 GLY A C 1
ATOM 740 O O . GLY A 1 95 ? 6.464 10.040 8.819 1.00 95.00 95 GLY A O 1
ATOM 741 N N . LEU A 1 96 ? 6.838 8.461 10.363 1.00 94.62 96 LEU A N 1
ATOM 742 C CA . LEU A 1 96 ? 6.503 7.335 9.485 1.00 94.62 96 LEU A CA 1
ATOM 743 C C . LEU A 1 96 ? 5.019 7.302 9.109 1.00 94.62 96 LEU A C 1
ATOM 745 O O . LEU A 1 96 ? 4.699 7.073 7.944 1.00 94.62 96 LEU A O 1
ATOM 749 N N . ALA A 1 97 ? 4.116 7.578 10.057 1.00 95.69 97 ALA A N 1
ATOM 750 C CA . ALA A 1 97 ? 2.679 7.610 9.766 1.00 95.69 97 ALA A CA 1
ATOM 751 C C . ALA A 1 97 ? 2.353 8.689 8.716 1.00 95.69 97 ALA A C 1
ATOM 753 O O . ALA A 1 97 ? 1.610 8.449 7.765 1.00 95.69 97 ALA A O 1
ATOM 754 N N . LEU A 1 98 ? 2.974 9.864 8.853 1.00 97.62 98 LEU A N 1
ATOM 755 C CA . LEU A 1 98 ? 2.878 10.951 7.881 1.00 97.62 98 LEU A CA 1
ATOM 756 C C . LEU A 1 98 ? 3.493 10.570 6.529 1.00 97.62 98 LEU A C 1
ATOM 758 O O . LEU A 1 98 ? 2.894 10.848 5.493 1.00 97.62 98 LEU A O 1
ATOM 762 N N . ALA A 1 99 ? 4.659 9.918 6.528 1.00 98.31 99 ALA A N 1
ATOM 763 C CA . ALA A 1 99 ? 5.336 9.502 5.304 1.00 98.31 99 ALA A CA 1
ATOM 764 C C . ALA A 1 99 ? 4.549 8.447 4.513 1.00 98.31 99 ALA A C 1
ATOM 766 O O . ALA A 1 99 ? 4.501 8.539 3.289 1.00 98.31 99 ALA A O 1
ATOM 767 N N . GLU A 1 100 ? 3.896 7.488 5.178 1.00 98.12 100 GLU A N 1
ATOM 768 C CA . GLU A 1 100 ? 3.024 6.510 4.511 1.00 98.12 100 GLU A CA 1
ATOM 769 C C . GLU A 1 100 ? 1.770 7.185 3.928 1.00 98.12 100 GLU A C 1
ATOM 771 O O . GLU A 1 100 ? 1.417 6.939 2.774 1.00 98.12 100 GLU A O 1
ATOM 776 N N . ALA A 1 101 ? 1.128 8.096 4.674 1.00 98.56 101 ALA A N 1
ATOM 777 C CA . ALA A 1 101 ? -0.017 8.859 4.168 1.00 98.56 101 ALA A CA 1
ATOM 778 C C . ALA A 1 101 ? 0.358 9.710 2.941 1.00 98.56 101 ALA A C 1
ATOM 780 O O . ALA A 1 101 ? -0.344 9.707 1.925 1.00 98.56 101 ALA A O 1
ATOM 781 N N . TRP A 1 102 ? 1.504 10.395 3.019 1.00 98.69 102 TRP A N 1
ATOM 782 C CA . TRP A 1 102 ? 2.076 11.161 1.916 1.00 98.69 102 TRP A CA 1
ATOM 783 C C . TRP A 1 102 ? 2.360 10.261 0.713 1.00 98.69 102 TRP A C 1
ATOM 785 O O . TRP A 1 102 ? 1.918 10.566 -0.391 1.00 98.69 102 TRP A O 1
ATOM 795 N N . ALA A 1 103 ? 3.006 9.113 0.908 1.00 98.75 103 ALA A N 1
ATOM 796 C CA . ALA A 1 103 ? 3.355 8.205 -0.178 1.00 98.75 103 ALA A CA 1
ATOM 797 C C . ALA A 1 103 ? 2.121 7.623 -0.883 1.00 98.75 103 ALA A C 1
ATOM 799 O O . ALA A 1 103 ? 2.093 7.573 -2.113 1.00 98.75 103 ALA A O 1
ATOM 800 N N . LEU A 1 104 ? 1.070 7.254 -0.139 1.00 98.81 104 LEU A N 1
ATOM 801 C CA . LEU A 1 104 ? -0.212 6.830 -0.719 1.00 98.81 104 LEU A CA 1
ATOM 802 C C . LEU A 1 104 ? -0.864 7.956 -1.533 1.00 98.81 104 LEU A C 1
ATOM 804 O O . LEU A 1 104 ? -1.375 7.714 -2.629 1.00 98.81 104 LEU A O 1
ATOM 808 N N . ARG A 1 105 ? -0.790 9.202 -1.047 1.00 98.75 105 ARG A N 1
ATOM 809 C CA . ARG A 1 105 ? -1.286 10.374 -1.779 1.00 98.75 105 ARG A CA 1
ATOM 810 C C . ARG A 1 105 ? -0.494 10.643 -3.060 1.00 98.75 105 ARG A C 1
ATOM 812 O O . ARG A 1 105 ? -1.100 10.963 -4.081 1.00 98.75 105 ARG A O 1
ATOM 819 N N . VAL A 1 106 ? 0.827 10.482 -3.023 1.00 98.81 106 VAL A N 1
ATOM 820 C CA . VAL A 1 106 ? 1.709 10.610 -4.193 1.00 98.81 106 VAL A CA 1
ATOM 821 C C . VAL A 1 106 ? 1.412 9.507 -5.214 1.00 98.81 106 VAL A C 1
ATOM 823 O O . VAL A 1 106 ? 1.248 9.795 -6.400 1.00 98.81 106 VAL A O 1
ATOM 826 N N . ALA A 1 107 ? 1.275 8.257 -4.760 1.00 98.75 107 ALA A N 1
ATOM 827 C CA . ALA A 1 107 ? 0.971 7.098 -5.600 1.00 98.75 107 ALA A CA 1
ATOM 828 C C . ALA A 1 107 ? -0.370 7.221 -6.335 1.00 98.75 107 ALA A C 1
ATOM 830 O O . ALA A 1 107 ? -0.470 6.799 -7.489 1.00 98.75 107 ALA A O 1
ATOM 831 N N . ALA A 1 108 ? -1.365 7.861 -5.709 1.00 98.62 108 ALA A N 1
ATOM 832 C CA . ALA A 1 108 ? -2.684 8.101 -6.293 1.00 98.62 108 ALA A CA 1
ATOM 833 C C . ALA A 1 108 ? -2.654 8.926 -7.597 1.00 98.62 108 ALA A C 1
ATOM 835 O O . ALA A 1 108 ? -3.624 8.913 -8.350 1.00 98.62 108 ALA A O 1
ATOM 836 N N . ALA A 1 109 ? -1.556 9.639 -7.887 1.00 98.31 109 ALA A N 1
ATOM 837 C CA . ALA A 1 109 ? -1.382 10.334 -9.163 1.00 98.31 109 ALA A CA 1
ATOM 838 C C . ALA A 1 109 ? -1.052 9.389 -10.331 1.00 98.31 109 ALA A C 1
ATOM 840 O O . ALA A 1 109 ? -1.256 9.763 -11.484 1.00 98.31 109 ALA A O 1
ATOM 841 N N . ALA A 1 110 ? -0.522 8.196 -10.050 1.00 98.06 110 ALA A N 1
ATOM 842 C CA . ALA A 1 110 ? -0.041 7.264 -11.066 1.00 98.06 110 ALA A CA 1
ATOM 843 C C . ALA A 1 110 ? -0.858 5.970 -11.148 1.00 98.06 110 ALA A C 1
ATOM 845 O O . ALA A 1 110 ? -0.956 5.386 -12.223 1.00 98.06 110 ALA A O 1
ATOM 846 N N . THR A 1 111 ? -1.423 5.507 -10.032 1.00 98.19 111 THR A N 1
ATOM 847 C CA . THR A 1 111 ? -2.220 4.276 -9.971 1.00 98.19 111 THR A CA 1
ATOM 848 C C . THR A 1 111 ? -3.195 4.316 -8.790 1.00 98.19 111 THR A C 1
ATOM 850 O O . THR A 1 111 ? -3.219 5.272 -8.018 1.00 98.19 111 THR A O 1
ATOM 853 N N . SER A 1 112 ? -4.026 3.287 -8.630 1.00 97.69 112 SER A N 1
ATOM 854 C CA . SER A 1 112 ? -4.944 3.191 -7.488 1.00 97.69 112 SER A CA 1
ATOM 855 C C . SER A 1 112 ? -4.178 2.995 -6.176 1.00 97.69 112 SER A C 1
ATOM 857 O O . SER A 1 112 ? -3.445 2.016 -6.042 1.00 97.69 112 SER A O 1
ATOM 859 N N . ALA A 1 113 ? -4.414 3.850 -5.183 1.00 98.44 113 ALA A N 1
ATOM 860 C CA . ALA A 1 113 ? -3.860 3.735 -3.834 1.00 98.44 113 ALA A CA 1
ATOM 861 C C . ALA A 1 113 ? -4.976 3.810 -2.783 1.00 98.44 113 ALA A C 1
ATOM 863 O O . ALA A 1 113 ? -6.023 4.412 -3.025 1.00 98.44 113 ALA A O 1
ATOM 864 N N . ALA A 1 114 ? -4.775 3.157 -1.639 1.00 98.31 114 ALA A N 1
ATOM 865 C CA . ALA A 1 114 ? -5.704 3.208 -0.520 1.00 98.31 114 ALA A CA 1
ATOM 866 C C . ALA A 1 114 ? -5.804 4.639 0.023 1.00 98.31 114 ALA A C 1
ATOM 868 O O . ALA A 1 114 ? -4.800 5.339 0.155 1.00 98.31 114 ALA A O 1
ATOM 869 N N . GLU A 1 115 ? -7.018 5.065 0.360 1.00 97.81 115 GLU A N 1
ATOM 870 C CA . GLU A 1 115 ? -7.224 6.357 1.002 1.00 97.81 115 GLU A CA 1
ATOM 871 C C . GLU A 1 115 ? -6.686 6.319 2.431 1.00 97.81 115 GLU A C 1
ATOM 873 O O . GLU A 1 115 ? -6.982 5.397 3.196 1.00 97.81 115 GLU A O 1
ATOM 878 N N . ALA A 1 116 ? -5.914 7.339 2.797 1.00 97.81 116 ALA A N 1
ATOM 879 C CA . ALA A 1 116 ? -5.360 7.460 4.130 1.00 97.81 116 ALA A CA 1
ATOM 880 C C . ALA A 1 116 ? -5.352 8.910 4.618 1.00 97.81 116 ALA A C 1
ATOM 882 O O . ALA A 1 116 ? -5.306 9.856 3.831 1.00 97.81 116 ALA A O 1
ATOM 883 N N . LYS A 1 117 ? -5.401 9.079 5.939 1.00 97.38 117 LYS A N 1
ATOM 884 C CA . LYS A 1 117 ? -5.252 10.355 6.648 1.00 97.38 117 LYS A CA 1
ATOM 885 C C . LYS A 1 117 ? -4.419 10.140 7.906 1.00 97.38 117 LYS A C 1
ATOM 887 O O . LYS A 1 117 ? -4.372 9.032 8.428 1.00 97.38 117 LYS A O 1
ATOM 892 N N . VAL A 1 118 ? -3.806 11.201 8.420 1.00 98.00 118 VAL A N 1
ATOM 893 C CA . VAL A 1 118 ? -3.147 11.169 9.731 1.00 98.00 118 VAL A CA 1
ATOM 894 C C . VAL A 1 118 ? -4.073 11.810 10.754 1.00 98.00 118 VAL A C 1
ATOM 896 O O . VAL A 1 118 ? -4.529 12.935 10.562 1.00 98.00 118 VAL A O 1
ATOM 899 N N . MET A 1 119 ? -4.366 11.078 11.822 1.00 97.19 119 MET A N 1
ATOM 900 C CA . MET A 1 119 ? -5.034 11.587 13.012 1.00 97.19 119 MET A CA 1
ATOM 901 C C . MET A 1 119 ? -3.981 12.132 13.974 1.00 97.19 119 MET A C 1
ATOM 903 O O . MET A 1 119 ? -2.963 11.478 14.210 1.00 97.19 119 MET A O 1
ATOM 907 N N . VAL A 1 120 ? -4.241 13.312 14.532 1.00 96.12 120 VAL A N 1
ATOM 908 C CA . VAL A 1 120 ? -3.382 13.968 15.523 1.00 96.12 120 VAL A CA 1
ATOM 909 C C . VAL A 1 120 ? -4.238 14.503 16.663 1.00 96.12 120 VAL A C 1
ATOM 911 O O . VAL A 1 120 ? -5.326 15.030 16.428 1.00 96.12 120 VAL A O 1
ATOM 914 N N . ALA A 1 121 ? -3.746 14.358 17.887 1.00 96.00 121 ALA A N 1
ATOM 915 C CA . ALA A 1 121 ? -4.325 14.936 19.090 1.00 96.00 121 ALA A CA 1
ATOM 916 C C . ALA A 1 121 ? -3.210 15.154 20.122 1.00 96.00 121 ALA A C 1
ATOM 918 O O . ALA A 1 121 ? -2.206 14.441 20.118 1.00 96.00 121 ALA A O 1
ATOM 919 N N . GLU A 1 122 ? -3.364 16.162 20.978 1.00 94.94 122 GLU A N 1
ATOM 920 C CA . GLU A 1 122 ? -2.391 16.460 22.030 1.00 94.94 122 GLU A CA 1
ATOM 921 C C . GLU A 1 122 ? -2.253 15.271 22.990 1.00 94.94 122 GLU A C 1
ATOM 923 O O . GLU A 1 122 ? -3.249 14.684 23.396 1.00 94.94 122 GLU A O 1
ATOM 928 N N . GLY A 1 123 ? -1.017 14.899 23.333 1.00 93.19 123 GLY A N 1
ATOM 929 C CA . GLY A 1 123 ? -0.740 13.762 24.218 1.00 93.19 123 GLY A CA 1
ATOM 930 C C . GLY A 1 123 ? -0.780 12.382 23.551 1.00 93.19 123 GLY A C 1
ATOM 931 O O . GLY A 1 123 ? -0.423 11.407 24.207 1.00 93.19 123 GLY A O 1
ATOM 932 N N . HIS A 1 124 ? -1.129 12.292 22.262 1.00 94.25 124 HIS A N 1
ATOM 933 C CA . HIS A 1 124 ? -1.228 11.028 21.525 1.00 94.25 124 HIS A CA 1
ATOM 934 C C . HIS 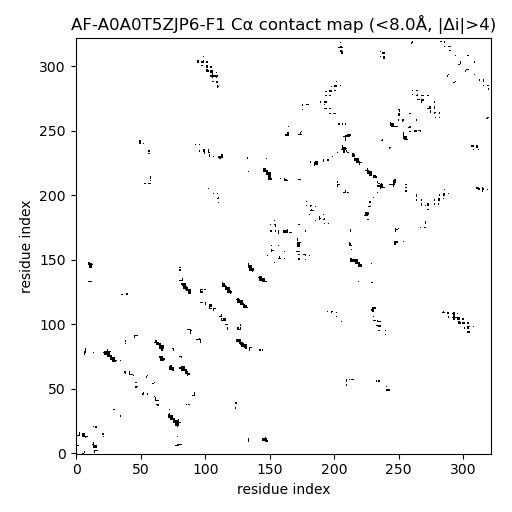A 1 124 ? -0.218 10.950 20.373 1.00 94.25 124 HIS A C 1
ATOM 936 O O . HIS A 1 124 ? 0.120 11.956 19.742 1.00 94.25 124 HIS A O 1
ATOM 942 N N . LEU A 1 125 ? 0.250 9.738 20.060 1.00 93.00 125 LEU A N 1
ATOM 943 C CA . LEU A 1 125 ? 1.097 9.519 18.885 1.00 93.00 125 LEU A CA 1
ATOM 944 C C . LEU A 1 125 ? 0.288 9.736 17.592 1.00 93.00 125 LEU A C 1
ATOM 946 O O . LEU A 1 125 ? -0.859 9.277 17.505 1.00 93.00 125 LEU A O 1
ATOM 950 N N . PRO A 1 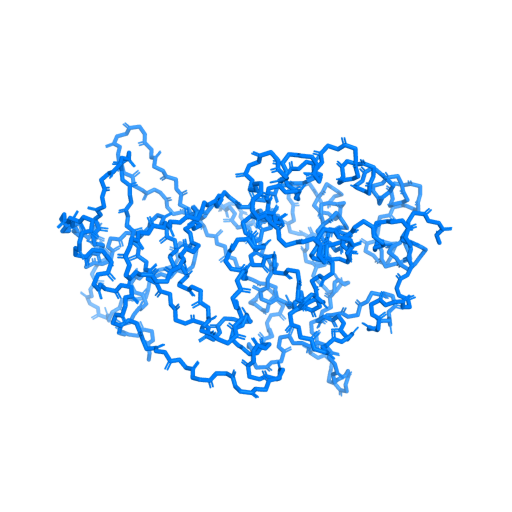126 ? 0.874 10.365 16.552 1.00 95.88 126 PRO A N 1
ATOM 951 C CA . PRO A 1 126 ? 0.248 10.432 15.238 1.00 95.88 126 PRO A CA 1
ATOM 952 C C . PRO A 1 126 ? -0.195 9.044 14.778 1.00 95.88 126 PRO A C 1
ATOM 954 O O . PRO A 1 126 ? 0.534 8.063 14.907 1.00 95.88 126 PRO A O 1
ATOM 957 N N . THR A 1 127 ? -1.410 8.939 14.253 1.00 96.88 127 THR A N 1
ATOM 958 C CA . THR A 1 127 ? -1.982 7.645 13.865 1.00 96.88 127 THR A CA 1
ATOM 959 C C . THR A 1 127 ? -2.422 7.684 12.417 1.00 96.88 127 THR A C 1
ATOM 961 O O . THR A 1 127 ? -3.241 8.516 12.024 1.00 96.88 127 THR A O 1
ATOM 964 N N . LEU A 1 128 ? -1.896 6.766 11.607 1.00 97.88 128 LEU A N 1
ATOM 965 C CA . LEU A 1 128 ? -2.344 6.590 10.234 1.00 97.88 128 LEU A CA 1
ATOM 966 C C . LEU A 1 128 ? -3.715 5.907 10.235 1.00 97.88 128 LEU A C 1
ATOM 968 O O . LEU A 1 128 ? -3.859 4.778 10.700 1.00 97.88 128 LEU A O 1
ATOM 972 N N . MET A 1 129 ? -4.710 6.577 9.670 1.00 97.94 129 MET A N 1
ATOM 973 C CA . MET A 1 129 ? -6.042 6.049 9.417 1.00 97.94 129 MET A CA 1
ATOM 974 C C . MET A 1 129 ? -6.164 5.680 7.942 1.00 97.94 129 MET A C 1
ATOM 976 O O . MET A 1 129 ? -6.198 6.568 7.094 1.00 97.94 129 MET A O 1
ATOM 980 N N . VAL A 1 130 ? -6.272 4.387 7.642 1.00 98.12 130 VAL A N 1
ATOM 981 C CA . VAL A 1 130 ? -6.445 3.867 6.277 1.00 98.12 130 VAL A CA 1
ATOM 982 C C . VAL A 1 130 ? -7.878 3.382 6.082 1.00 98.12 130 VAL A C 1
ATOM 984 O O . VAL A 1 130 ? -8.356 2.540 6.848 1.00 98.12 130 VAL A O 1
ATOM 987 N N . THR A 1 131 ? -8.552 3.869 5.042 1.00 97.75 131 THR A N 1
ATOM 988 C CA . THR A 1 131 ? -9.865 3.365 4.624 1.00 97.75 131 THR A CA 1
ATOM 989 C C . THR A 1 131 ? -9.701 1.996 3.972 1.00 97.75 131 THR A C 1
ATOM 991 O O . THR A 1 131 ? -8.907 1.805 3.048 1.00 97.75 131 THR A O 1
ATOM 994 N N . ARG A 1 132 ? -10.469 1.013 4.439 1.00 97.50 132 ARG A N 1
ATOM 995 C CA . ARG A 1 132 ? -10.433 -0.348 3.901 1.00 97.50 132 ARG A CA 1
ATOM 996 C C . ARG A 1 132 ? -11.093 -0.410 2.528 1.00 97.50 132 ARG A C 1
ATOM 998 O O . ARG A 1 132 ? -12.303 -0.270 2.412 1.00 97.50 132 ARG A O 1
ATOM 1005 N N . PHE A 1 133 ? -10.311 -0.720 1.500 1.00 96.75 133 PHE A N 1
ATOM 1006 C CA . PHE A 1 133 ? -10.811 -0.902 0.133 1.00 96.75 133 PHE A CA 1
ATOM 1007 C C . PHE A 1 133 ? -11.552 -2.237 -0.083 1.00 96.75 133 PHE A C 1
ATOM 1009 O O . PHE A 1 133 ? -12.215 -2.427 -1.099 1.00 96.75 133 PHE A O 1
ATOM 1016 N N . ASP A 1 134 ? -11.455 -3.181 0.859 1.00 95.69 134 ASP A N 1
ATOM 1017 C CA . ASP A 1 134 ? -12.207 -4.444 0.864 1.00 95.69 134 ASP A CA 1
ATOM 1018 C C . ASP A 1 134 ? -13.567 -4.328 1.576 1.00 95.69 134 ASP A C 1
ATOM 1020 O O . ASP A 1 134 ? -14.202 -5.334 1.922 1.00 95.69 134 ASP A O 1
ATOM 1024 N N . ARG A 1 135 ? -14.007 -3.087 1.806 1.00 94.75 135 ARG A N 1
ATOM 1025 C CA . ARG A 1 135 ? -15.269 -2.699 2.429 1.00 94.75 135 ARG A CA 1
ATOM 1026 C C . ARG A 1 135 ? -15.906 -1.590 1.598 1.00 94.75 135 ARG A C 1
ATOM 1028 O O . ARG A 1 135 ? -15.219 -0.679 1.151 1.00 94.75 135 ARG A O 1
ATOM 1035 N N . ALA A 1 136 ? -17.216 -1.653 1.414 1.00 91.75 136 ALA A N 1
ATOM 1036 C CA . ALA A 1 136 ? -18.002 -0.573 0.827 1.00 91.75 136 ALA A CA 1
ATOM 1037 C C . ALA A 1 136 ? -19.246 -0.349 1.685 1.00 91.75 136 ALA A C 1
ATOM 1039 O O . ALA A 1 136 ? -19.898 -1.320 2.061 1.00 91.75 136 ALA A O 1
ATOM 1040 N N . ILE A 1 137 ? -19.554 0.908 2.005 1.00 89.44 137 ILE A N 1
ATOM 1041 C CA . ILE A 1 137 ? -20.815 1.273 2.656 1.00 89.44 137 ILE A CA 1
ATOM 1042 C C . ILE A 1 137 ? -21.837 1.486 1.536 1.00 89.44 137 ILE A C 1
ATOM 1044 O O . ILE A 1 137 ? -21.655 2.379 0.708 1.00 89.44 137 ILE A O 1
ATOM 1048 N N . ASP A 1 138 ? -22.865 0.643 1.477 1.00 88.44 138 ASP A N 1
ATOM 1049 C CA . ASP A 1 138 ? -23.954 0.773 0.510 1.00 88.44 138 ASP A CA 1
ATOM 1050 C C . ASP A 1 138 ? -24.959 1.859 0.979 1.00 88.44 138 ASP A C 1
ATOM 1052 O O . ASP A 1 138 ? -24.876 2.377 2.096 1.00 88.44 138 ASP A O 1
ATOM 1056 N N . LEU A 1 139 ? -25.897 2.262 0.111 1.00 87.12 139 LEU A N 1
ATOM 1057 C CA . LEU A 1 139 ? -26.803 3.404 0.358 1.00 87.12 139 LEU A CA 1
ATOM 1058 C C . LEU A 1 139 ? -27.704 3.235 1.591 1.00 87.12 139 LEU A C 1
ATOM 1060 O O . LEU A 1 139 ? -28.141 4.222 2.177 1.00 87.12 139 LEU A O 1
ATOM 1064 N N . ASP A 1 140 ? -27.979 1.993 1.980 1.00 86.44 140 ASP A N 1
ATOM 1065 C CA . ASP A 1 140 ? -28.761 1.642 3.167 1.00 86.44 140 ASP A CA 1
ATOM 1066 C C . ASP A 1 140 ? -27.929 1.645 4.466 1.00 86.44 140 ASP A C 1
ATOM 1068 O O . ASP A 1 140 ? -28.452 1.365 5.544 1.00 86.44 140 ASP A O 1
ATOM 1072 N N . GLY A 1 141 ? -26.633 1.966 4.379 1.00 83.25 141 GLY A N 1
ATOM 1073 C CA . GLY A 1 141 ? -25.695 1.971 5.500 1.00 83.25 141 GLY A CA 1
ATOM 1074 C C . GLY A 1 141 ? -25.104 0.598 5.836 1.00 83.25 141 GLY A C 1
ATOM 1075 O O . GLY A 1 141 ? -24.288 0.500 6.761 1.00 83.25 141 GLY A O 1
ATOM 1076 N N . SER A 1 142 ? -25.469 -0.459 5.105 1.00 86.06 142 SER A N 1
ATOM 1077 C CA . SER A 1 142 ? -24.842 -1.772 5.256 1.00 86.06 142 SER A CA 1
ATOM 1078 C C . SER A 1 142 ? -23.409 -1.759 4.716 1.00 86.06 142 SER A C 1
ATOM 1080 O O . SER A 1 142 ? -23.067 -1.006 3.804 1.00 86.06 142 SER A O 1
ATOM 1082 N N . ILE A 1 143 ? -22.534 -2.577 5.307 1.00 89.38 143 ILE A N 1
ATOM 1083 C CA . ILE A 1 143 ? -21.153 -2.718 4.840 1.00 89.38 143 ILE A CA 1
ATOM 1084 C C . ILE A 1 143 ? -21.015 -4.020 4.068 1.00 89.38 143 ILE A C 1
ATOM 1086 O O . ILE A 1 143 ? -21.073 -5.121 4.625 1.00 89.38 143 ILE A O 1
ATOM 1090 N N . ARG A 1 144 ? -20.738 -3.886 2.777 1.00 90.62 144 ARG A N 1
ATOM 1091 C CA . ARG A 1 144 ? -20.422 -4.995 1.892 1.00 90.62 144 ARG A CA 1
ATOM 1092 C C . ARG A 1 144 ? -18.934 -5.307 1.938 1.00 90.62 144 ARG A C 1
ATOM 1094 O O . ARG A 1 144 ? -18.086 -4.426 1.800 1.00 90.62 144 ARG A O 1
ATOM 1101 N N . ARG A 1 145 ? -18.618 -6.591 2.103 1.00 92.00 145 ARG A N 1
ATOM 1102 C CA . ARG A 1 145 ? -17.250 -7.116 2.032 1.00 92.00 145 ARG A CA 1
ATOM 1103 C C . ARG A 1 145 ? -16.914 -7.506 0.595 1.00 92.00 145 ARG A C 1
ATOM 1105 O O . ARG A 1 145 ? -17.713 -8.169 -0.067 1.00 92.00 145 ARG A O 1
ATOM 1112 N N . THR A 1 146 ? -15.711 -7.168 0.151 1.00 93.00 146 THR A N 1
ATOM 1113 C CA . THR A 1 146 ? -15.139 -7.663 -1.108 1.00 93.00 146 THR A CA 1
ATOM 1114 C C . THR A 1 146 ? -14.016 -8.632 -0.770 1.00 93.00 146 THR A C 1
ATOM 1116 O O . THR A 1 146 ? -13.168 -8.311 0.059 1.00 93.00 146 THR A O 1
ATOM 1119 N N . HIS A 1 147 ? -14.006 -9.833 -1.355 1.00 95.12 147 HIS A N 1
ATOM 1120 C CA . HIS A 1 147 ? -12.932 -10.781 -1.074 1.00 95.12 147 HIS A CA 1
ATOM 1121 C C . HIS A 1 147 ? -11.617 -10.301 -1.688 1.00 95.12 147 HIS A C 1
ATOM 1123 O O . HIS A 1 147 ? -11.595 -9.806 -2.815 1.00 95.12 147 HIS A O 1
ATOM 1129 N N . GLN A 1 148 ? -10.541 -10.448 -0.923 1.00 95.69 148 GLN A N 1
ATOM 1130 C CA . GLN A 1 148 ? -9.185 -10.159 -1.349 1.00 95.69 148 GLN A CA 1
ATOM 1131 C C . GLN A 1 148 ? -8.228 -11.217 -0.810 1.00 95.69 148 GLN A C 1
ATOM 1133 O O . GLN A 1 148 ? -8.483 -11.800 0.247 1.00 95.69 148 GLN A O 1
ATOM 1138 N N . GLU A 1 149 ? -7.132 -11.410 -1.531 1.00 96.00 149 GLU A N 1
ATOM 1139 C CA . GLU A 1 149 ? -6.042 -12.320 -1.190 1.00 96.00 149 GLU A CA 1
ATOM 1140 C C . GLU A 1 149 ? -4.714 -11.600 -1.452 1.00 96.00 149 GLU A C 1
ATOM 1142 O O . GLU A 1 149 ? -4.561 -10.932 -2.479 1.00 96.00 149 GLU A O 1
ATOM 1147 N N . ASP A 1 150 ? -3.759 -11.696 -0.527 1.00 97.00 150 ASP A N 1
ATOM 1148 C CA . ASP A 1 150 ? -2.393 -11.217 -0.757 1.00 97.00 150 ASP A CA 1
ATOM 1149 C C . ASP A 1 150 ? -1.594 -12.167 -1.670 1.00 97.00 150 ASP A C 1
ATOM 1151 O O . ASP A 1 150 ? -1.989 -13.309 -1.913 1.00 97.00 150 ASP A O 1
ATOM 1155 N N . MET A 1 151 ? -0.466 -11.703 -2.215 1.00 96.81 151 MET A N 1
ATOM 1156 C CA . MET A 1 151 ? 0.355 -12.497 -3.137 1.00 96.81 151 MET A CA 1
ATOM 1157 C C . MET A 1 151 ? 0.829 -13.810 -2.505 1.00 96.81 151 MET A C 1
ATOM 1159 O O . MET A 1 151 ? 0.941 -14.809 -3.213 1.00 96.81 151 MET A O 1
ATOM 1163 N N . CYS A 1 152 ? 1.093 -13.838 -1.193 1.00 95.31 152 CYS A N 1
ATOM 1164 C CA . CYS A 1 152 ? 1.461 -15.074 -0.508 1.00 95.31 152 CYS A CA 1
ATOM 1165 C C . CYS A 1 152 ? 0.321 -16.092 -0.599 1.00 95.31 152 CYS A C 1
ATOM 1167 O O . CYS A 1 152 ? 0.547 -17.222 -1.026 1.00 95.31 152 CYS A O 1
ATOM 1169 N N . GLN A 1 153 ? -0.906 -15.682 -0.278 1.00 95.00 153 GLN A N 1
ATOM 1170 C CA . GLN A 1 153 ? -2.091 -16.538 -0.365 1.00 95.00 153 GLN A CA 1
ATOM 1171 C C . GLN A 1 153 ? -2.336 -17.016 -1.800 1.00 95.00 153 GLN A C 1
ATOM 1173 O O . GLN A 1 153 ? -2.460 -18.217 -2.032 1.00 95.00 153 GLN A O 1
ATOM 1178 N N . VAL A 1 154 ? -2.302 -16.097 -2.769 1.00 94.94 154 VAL A N 1
ATOM 1179 C CA . VAL A 1 154 ? -2.512 -16.401 -4.193 1.00 94.94 154 VAL A CA 1
ATOM 1180 C C . VAL A 1 154 ? -1.482 -17.403 -4.729 1.00 94.94 154 VAL A C 1
ATOM 1182 O O . VAL A 1 154 ? -1.809 -18.243 -5.565 1.00 94.94 154 VAL A O 1
ATOM 1185 N N . LEU A 1 155 ? -0.234 -17.327 -4.259 1.00 94.06 155 LEU A N 1
ATOM 1186 C CA . LEU A 1 155 ? 0.855 -18.206 -4.692 1.00 94.06 155 LEU A CA 1
ATOM 1187 C C . LEU A 1 155 ? 1.023 -19.470 -3.831 1.00 94.06 155 LEU A C 1
ATOM 1189 O O . LEU A 1 155 ? 1.913 -20.273 -4.126 1.00 94.06 155 LEU A O 1
ATOM 1193 N N . GLY A 1 156 ? 0.215 -19.648 -2.779 1.00 93.19 156 GLY A N 1
ATOM 1194 C CA . GLY A 1 156 ? 0.347 -20.760 -1.832 1.00 93.19 156 GLY A CA 1
ATOM 1195 C C . GLY A 1 156 ? 1.650 -20.721 -1.025 1.00 93.19 156 GLY A C 1
ATOM 1196 O O . GLY A 1 156 ? 2.248 -21.759 -0.746 1.00 93.19 156 GLY A O 1
ATOM 1197 N N . ILE A 1 157 ? 2.128 -19.519 -0.703 1.00 90.94 157 ILE A N 1
ATOM 1198 C CA . ILE A 1 157 ? 3.392 -19.259 -0.013 1.00 90.94 157 ILE A CA 1
ATOM 1199 C C . ILE A 1 157 ? 3.105 -18.941 1.464 1.00 90.94 157 ILE A C 1
ATOM 1201 O O . ILE A 1 157 ? 2.295 -18.053 1.741 1.00 90.94 157 ILE A O 1
ATOM 1205 N N . PRO A 1 158 ? 3.772 -19.609 2.423 1.00 89.94 158 PRO A N 1
ATOM 1206 C CA . PRO A 1 158 ? 3.664 -19.269 3.839 1.00 89.94 158 PRO A CA 1
ATOM 1207 C C . PRO A 1 158 ? 4.113 -17.824 4.132 1.00 89.94 158 PRO A C 1
ATOM 1209 O O . PRO A 1 158 ? 5.072 -17.342 3.519 1.00 89.94 158 PRO A O 1
ATOM 1212 N N . PRO A 1 159 ? 3.462 -17.110 5.069 1.00 87.50 159 PRO A N 1
ATOM 1213 C CA . PRO A 1 159 ? 3.781 -15.712 5.366 1.00 87.50 159 PRO A CA 1
ATOM 1214 C C . PRO A 1 159 ? 5.208 -15.499 5.906 1.00 87.50 159 PRO A C 1
ATOM 1216 O O . PRO A 1 159 ? 5.727 -14.387 5.812 1.00 87.50 159 PRO A O 1
ATOM 1219 N N . GLU A 1 160 ? 5.856 -16.538 6.437 1.00 87.00 160 GLU A N 1
ATOM 1220 C CA . GLU A 1 160 ? 7.225 -16.507 6.968 1.00 87.00 160 GLU A CA 1
ATOM 1221 C C . GLU A 1 160 ? 8.274 -16.268 5.872 1.00 87.00 160 GLU A C 1
ATOM 1223 O O . GLU A 1 160 ? 9.328 -15.700 6.146 1.00 87.00 160 GLU A O 1
ATOM 1228 N N . ILE A 1 161 ? 7.974 -16.644 4.623 1.00 86.88 161 ILE A N 1
ATOM 1229 C CA . ILE A 1 161 ? 8.867 -16.475 3.463 1.00 86.88 161 ILE A CA 1
ATOM 1230 C C . ILE A 1 161 ? 8.345 -15.417 2.481 1.00 86.88 161 ILE A C 1
ATOM 1232 O O . ILE A 1 161 ? 8.538 -15.511 1.270 1.00 86.88 161 ILE A O 1
ATOM 1236 N N . LYS A 1 162 ? 7.676 -14.384 3.006 1.00 86.50 162 LYS A N 1
ATOM 1237 C CA . LYS A 1 162 ? 7.134 -13.251 2.231 1.00 86.50 162 LYS A CA 1
ATOM 1238 C C . LYS A 1 162 ? 8.190 -12.412 1.490 1.00 86.50 162 LYS A C 1
ATOM 1240 O O . LYS A 1 162 ? 7.825 -11.693 0.560 1.00 86.50 162 LYS A O 1
ATOM 1245 N N . TYR A 1 163 ? 9.463 -12.494 1.890 1.00 87.31 163 TYR A N 1
ATOM 1246 C CA . TYR A 1 163 ? 10.603 -11.861 1.214 1.00 87.31 163 TYR A CA 1
ATOM 1247 C C . TYR A 1 163 ? 11.309 -12.855 0.286 1.00 87.31 163 TYR A C 1
ATOM 1249 O O . TYR A 1 163 ? 11.426 -14.038 0.607 1.00 87.31 163 TYR A O 1
ATOM 1257 N N . ALA A 1 164 ? 11.838 -12.373 -0.841 1.00 81.12 164 ALA A N 1
ATOM 1258 C CA . ALA A 1 164 ? 12.540 -13.222 -1.811 1.00 81.12 164 ALA A CA 1
ATOM 1259 C C . ALA A 1 164 ? 14.069 -13.303 -1.604 1.00 81.12 164 ALA A C 1
ATOM 1261 O O . ALA A 1 164 ? 14.765 -13.825 -2.467 1.00 81.12 164 ALA A O 1
ATOM 1262 N N . GLU A 1 165 ? 14.605 -12.810 -0.482 1.00 67.94 165 GLU A N 1
ATOM 1263 C CA . GLU A 1 165 ? 16.058 -12.675 -0.243 1.00 67.94 165 GLU A CA 1
ATOM 1264 C C . GLU A 1 165 ? 16.830 -14.004 -0.131 1.00 67.94 165 GLU A C 1
ATOM 1266 O O . GLU A 1 165 ? 18.057 -13.997 -0.171 1.00 67.94 165 GLU A O 1
ATOM 1271 N N . HIS A 1 166 ? 16.143 -15.147 -0.054 1.00 58.25 166 HIS A N 1
ATOM 1272 C CA . HIS A 1 166 ? 16.767 -16.468 0.070 1.00 58.25 166 HIS A CA 1
ATOM 1273 C C . HIS A 1 166 ? 16.353 -17.416 -1.061 1.00 58.25 166 HIS A C 1
ATOM 1275 O O . HIS A 1 166 ? 15.696 -18.386 -0.744 1.00 58.25 166 HIS A O 1
ATOM 1281 N N . PRO A 1 167 ? 16.718 -17.196 -2.338 1.00 55.12 167 PRO A N 1
ATOM 1282 C CA . PRO A 1 167 ? 16.140 -17.829 -3.540 1.00 55.12 167 PRO A CA 1
ATOM 1283 C C . PRO A 1 167 ? 16.267 -19.364 -3.670 1.00 55.12 167 PRO A C 1
ATOM 1285 O O . PRO A 1 167 ? 15.902 -19.914 -4.706 1.00 55.12 167 PRO A O 1
ATOM 1288 N N . GLU A 1 168 ? 16.773 -20.068 -2.660 1.00 54.91 168 GLU A N 1
ATOM 1289 C CA . GLU A 1 168 ? 17.154 -21.487 -2.725 1.00 54.91 168 GLU A CA 1
ATOM 1290 C C . GLU A 1 168 ? 15.972 -22.472 -2.645 1.00 54.91 168 GLU A C 1
ATOM 1292 O O . GLU A 1 168 ? 16.169 -23.685 -2.639 1.00 54.91 168 GLU A O 1
ATOM 1297 N N . ASN A 1 169 ? 14.730 -21.983 -2.599 1.00 56.03 169 ASN A N 1
ATOM 1298 C CA . ASN A 1 169 ? 13.521 -22.804 -2.598 1.00 56.03 169 ASN A CA 1
ATOM 1299 C C . ASN A 1 169 ? 12.624 -22.426 -3.786 1.00 56.03 169 ASN A C 1
ATOM 1301 O O . ASN A 1 169 ? 12.280 -21.265 -3.977 1.00 56.03 169 ASN A O 1
ATOM 1305 N N . ASP A 1 170 ? 12.099 -23.395 -4.532 1.00 63.56 170 ASP A N 1
ATOM 1306 C CA . ASP A 1 170 ? 11.189 -23.144 -5.671 1.00 63.56 170 ASP A CA 1
ATOM 1307 C C . ASP A 1 170 ? 9.876 -22.412 -5.286 1.00 63.56 170 ASP A C 1
ATOM 1309 O O . ASP A 1 170 ? 9.017 -22.118 -6.121 1.00 63.56 170 ASP A O 1
ATOM 1313 N N . ARG A 1 171 ? 9.697 -22.104 -3.995 1.00 71.38 171 ARG A N 1
ATOM 1314 C CA . ARG A 1 171 ? 8.531 -21.456 -3.397 1.00 71.38 171 ARG A CA 1
ATOM 1315 C C . ARG A 1 171 ? 8.698 -19.968 -3.070 1.00 71.38 171 ARG A C 1
ATOM 1317 O O . ARG A 1 171 ? 7.772 -19.417 -2.478 1.00 71.38 171 ARG A O 1
ATOM 1324 N N . HIS A 1 172 ? 9.763 -19.279 -3.493 1.00 81.25 172 HIS A N 1
ATOM 1325 C CA . HIS A 1 172 ? 9.879 -17.833 -3.229 1.00 81.25 172 HIS A CA 1
ATOM 1326 C C . HIS A 1 172 ? 8.827 -16.984 -3.946 1.00 81.25 172 HIS A C 1
ATOM 1328 O O . HIS A 1 172 ? 8.418 -17.299 -5.074 1.00 81.25 172 HIS A O 1
ATOM 1334 N N . PRO A 1 173 ? 8.387 -15.887 -3.308 1.00 90.25 173 PRO A N 1
ATOM 1335 C CA . PRO A 1 173 ? 7.509 -14.934 -3.951 1.00 90.25 173 PRO A CA 1
ATOM 1336 C C . PRO A 1 173 ? 8.224 -14.264 -5.122 1.00 90.25 173 PRO A C 1
ATOM 1338 O O . PRO A 1 173 ? 9.400 -13.913 -5.054 1.00 90.25 173 PRO A O 1
ATOM 1341 N N . SER A 1 174 ? 7.502 -14.126 -6.228 1.00 93.12 174 SER A N 1
ATOM 1342 C CA . SER A 1 174 ? 8.030 -13.602 -7.481 1.00 93.12 174 SER A CA 1
ATOM 1343 C C . SER A 1 174 ? 6.921 -12.889 -8.234 1.00 93.12 174 SER A C 1
ATOM 1345 O O . SER A 1 174 ? 5.823 -13.436 -8.395 1.00 93.12 174 SER A O 1
ATOM 1347 N N . TYR A 1 175 ? 7.234 -11.703 -8.756 1.00 97.06 175 TYR A N 1
ATOM 1348 C CA . TYR A 1 175 ? 6.322 -10.975 -9.627 1.00 97.06 175 TYR A CA 1
ATOM 1349 C C . TYR A 1 175 ? 5.954 -11.788 -10.869 1.00 97.06 175 TYR A C 1
ATOM 1351 O O . TYR A 1 175 ? 4.788 -11.792 -11.236 1.00 97.06 175 TYR A O 1
ATOM 1359 N N . ALA A 1 176 ? 6.879 -12.558 -11.455 1.00 96.00 176 ALA A N 1
ATOM 1360 C CA . ALA A 1 176 ? 6.582 -13.419 -12.601 1.00 96.00 176 ALA A CA 1
ATOM 1361 C C . ALA A 1 176 ? 5.553 -14.517 -12.273 1.00 96.00 176 ALA A C 1
ATOM 1363 O O . ALA A 1 176 ? 4.628 -14.755 -13.050 1.00 96.00 176 ALA A O 1
ATOM 1364 N N . ARG A 1 177 ? 5.659 -15.157 -11.097 1.00 95.50 177 ARG A N 1
ATOM 1365 C CA . ARG A 1 177 ? 4.672 -16.159 -10.650 1.00 95.50 177 ARG A CA 1
ATOM 1366 C C . ARG A 1 177 ? 3.297 -15.526 -10.439 1.00 95.50 177 ARG A C 1
ATOM 1368 O O . ARG A 1 177 ? 2.291 -16.102 -10.844 1.00 95.50 177 ARG A O 1
ATOM 1375 N N . PHE A 1 178 ? 3.257 -14.345 -9.826 1.00 97.44 178 PHE A N 1
ATOM 1376 C CA . PHE A 1 178 ? 2.013 -13.621 -9.572 1.00 97.44 178 PHE A CA 1
ATOM 1377 C C . PHE A 1 178 ? 1.377 -13.076 -10.856 1.00 97.44 178 PHE A C 1
ATOM 1379 O O . PHE A 1 178 ? 0.176 -13.232 -11.066 1.00 97.44 178 PHE A O 1
ATOM 1386 N N . ALA A 1 179 ? 2.191 -12.535 -11.760 1.00 98.06 179 ALA A N 1
ATOM 1387 C CA . ALA A 1 179 ? 1.786 -12.113 -13.091 1.00 98.06 179 ALA A CA 1
ATOM 1388 C C . ALA A 1 179 ? 1.153 -13.263 -13.879 1.00 98.06 179 ALA A C 1
ATOM 1390 O O . ALA A 1 179 ? 0.100 -13.072 -14.470 1.00 98.06 179 ALA A O 1
ATOM 1391 N N . ALA A 1 180 ? 1.712 -14.475 -13.816 1.00 97.38 180 ALA A N 1
ATOM 1392 C CA . ALA A 1 180 ? 1.117 -15.641 -14.467 1.00 97.38 180 ALA A CA 1
ATOM 1393 C C . ALA A 1 180 ? -0.266 -16.010 -13.885 1.00 97.38 180 ALA A C 1
ATOM 1395 O O . ALA A 1 180 ? -1.112 -16.559 -14.590 1.00 97.38 180 ALA A O 1
ATOM 1396 N N . VAL A 1 181 ? -0.521 -15.725 -12.600 1.00 96.56 181 VAL A N 1
ATOM 1397 C CA . VAL A 1 181 ? -1.859 -15.894 -12.006 1.00 96.56 181 VAL A CA 1
ATOM 1398 C C . VAL A 1 181 ? -2.824 -14.823 -12.514 1.00 96.56 181 VAL A C 1
ATOM 1400 O O . VAL A 1 181 ? -3.940 -15.165 -12.906 1.00 96.56 181 VAL A O 1
ATOM 1403 N N . LEU A 1 182 ? -2.397 -13.558 -12.571 1.00 97.50 182 LEU A N 1
ATOM 1404 C CA . LEU A 1 182 ? -3.187 -12.477 -13.173 1.00 97.50 182 LEU A CA 1
ATOM 1405 C C . LEU A 1 182 ? -3.477 -12.752 -14.652 1.00 97.50 182 LEU A C 1
ATOM 1407 O O . LEU A 1 182 ? -4.604 -12.566 -15.091 1.00 97.50 182 LEU A O 1
ATOM 1411 N N . GLU A 1 183 ? -2.500 -13.262 -15.400 1.00 97.19 183 GLU A N 1
ATOM 1412 C CA . GLU A 1 183 ? -2.645 -13.579 -16.819 1.00 97.19 183 GLU A CA 1
ATOM 1413 C C . GLU A 1 183 ? -3.778 -14.581 -17.072 1.00 97.19 183 GLU A C 1
ATOM 1415 O O . GLU A 1 183 ? -4.560 -14.418 -18.006 1.00 97.19 183 GLU A O 1
ATOM 1420 N N . ARG A 1 184 ? -3.891 -15.597 -16.207 1.00 95.62 184 ARG A N 1
ATOM 1421 C CA . ARG A 1 184 ? -4.910 -16.650 -16.314 1.00 95.62 184 ARG A CA 1
ATOM 1422 C C . ARG A 1 184 ? -6.256 -16.281 -15.697 1.00 95.62 184 ARG A C 1
ATOM 1424 O O . ARG A 1 184 ? -7.267 -16.842 -16.105 1.00 95.62 184 ARG A O 1
ATOM 1431 N N . GLY A 1 185 ? -6.258 -15.438 -14.664 1.00 95.00 185 GLY A N 1
ATOM 1432 C CA . GLY A 1 185 ? -7.424 -15.231 -13.802 1.00 95.00 185 GLY A CA 1
ATOM 1433 C C . GLY A 1 185 ? -8.058 -13.846 -13.875 1.00 95.00 185 GLY A C 1
ATOM 1434 O O . GLY A 1 185 ? -9.175 -13.680 -13.391 1.00 95.00 185 GLY A O 1
ATOM 1435 N N . ALA A 1 186 ? -7.376 -12.838 -14.419 1.00 95.00 186 ALA A N 1
ATOM 1436 C CA . ALA A 1 186 ? -7.931 -11.493 -14.500 1.00 95.00 186 ALA A CA 1
ATOM 1437 C C . ALA A 1 186 ? -8.947 -11.355 -15.637 1.00 95.00 186 ALA A C 1
ATOM 1439 O O . ALA A 1 186 ? -8.811 -11.984 -16.684 1.00 95.00 186 ALA A O 1
ATOM 1440 N N . PHE A 1 187 ? -9.936 -10.477 -15.447 1.00 88.56 187 PHE A N 1
ATOM 1441 C CA . PHE A 1 187 ? -10.899 -10.135 -16.502 1.00 88.56 187 PHE A CA 1
ATOM 1442 C C . PHE A 1 187 ? -10.222 -9.386 -17.662 1.00 88.56 187 PHE A C 1
ATOM 1444 O O . PHE A 1 187 ? -10.462 -9.683 -18.830 1.00 88.56 187 PHE A O 1
ATOM 1451 N N . GLU A 1 188 ? -9.301 -8.474 -17.335 1.00 94.00 188 GLU A N 1
ATOM 1452 C CA . GLU A 1 188 ? -8.457 -7.760 -18.298 1.00 94.00 188 GLU A CA 1
ATOM 1453 C C . GLU A 1 188 ? -6.965 -7.988 -17.990 1.00 94.00 188 GLU A C 1
ATOM 1455 O O . GLU A 1 188 ? -6.291 -7.100 -17.459 1.00 94.00 188 GLU A O 1
ATOM 1460 N N . PRO A 1 189 ? -6.402 -9.164 -18.339 1.00 96.31 189 PRO A N 1
ATOM 1461 C CA . PRO A 1 189 ? -5.029 -9.540 -18.002 1.00 96.31 189 PRO A CA 1
ATOM 1462 C C . PRO A 1 189 ? -3.980 -8.479 -18.320 1.00 96.31 189 PRO A C 1
ATOM 1464 O O . PRO A 1 189 ? -3.156 -8.132 -17.481 1.00 96.31 189 PRO A O 1
ATOM 1467 N N . ARG A 1 190 ? -4.029 -7.901 -19.525 1.00 96.94 190 ARG A N 1
ATOM 1468 C CA . ARG A 1 190 ? -3.047 -6.893 -19.950 1.00 96.94 190 ARG A CA 1
ATOM 1469 C C . ARG A 1 190 ? -3.108 -5.619 -19.107 1.00 96.94 190 ARG A C 1
ATOM 1471 O O . ARG A 1 190 ? -2.060 -5.031 -18.863 1.00 96.94 190 ARG A O 1
ATOM 1478 N N . VAL A 1 191 ? -4.301 -5.202 -18.678 1.00 97.06 191 VAL A N 1
ATOM 1479 C CA . VAL A 1 191 ? -4.478 -4.024 -17.816 1.00 97.06 191 VAL A CA 1
ATOM 1480 C C . VAL A 1 191 ? -3.897 -4.308 -16.436 1.00 97.06 191 VAL A C 1
ATOM 1482 O O . VAL A 1 191 ? -3.104 -3.517 -15.933 1.00 97.06 191 VAL A O 1
ATOM 1485 N N . GLU A 1 192 ? -4.200 -5.471 -15.863 1.00 97.94 192 GLU A N 1
ATOM 1486 C CA . GLU A 1 192 ? -3.712 -5.849 -14.534 1.00 97.94 192 GLU A CA 1
ATOM 1487 C C . GLU A 1 192 ? -2.193 -6.066 -14.493 1.00 97.94 192 GLU A C 1
ATOM 1489 O O . GLU A 1 192 ? -1.541 -5.680 -13.526 1.00 97.94 192 GLU A O 1
ATOM 1494 N N . LEU A 1 193 ? -1.592 -6.594 -15.561 1.00 98.62 193 LEU A N 1
ATOM 1495 C CA . LEU A 1 193 ? -0.134 -6.709 -15.670 1.00 98.62 193 LEU A CA 1
ATOM 1496 C C . LEU A 1 193 ? 0.562 -5.344 -15.787 1.00 98.62 193 LEU A C 1
ATOM 1498 O O . LEU A 1 193 ? 1.652 -5.158 -15.245 1.00 98.62 193 LEU A O 1
ATOM 1502 N N . VAL A 1 194 ? -0.058 -4.375 -16.470 1.00 98.62 194 VAL A N 1
ATOM 1503 C CA . VAL A 1 194 ? 0.445 -2.993 -16.507 1.00 98.62 194 VAL A CA 1
ATOM 1504 C C . VAL A 1 194 ? 0.294 -2.331 -15.137 1.00 98.62 194 VAL A C 1
ATOM 1506 O O . VAL A 1 194 ? 1.253 -1.730 -14.664 1.00 98.62 194 VAL A O 1
ATOM 1509 N N . ARG A 1 195 ? -0.838 -2.513 -14.448 1.00 98.44 195 ARG A N 1
ATOM 1510 C CA . ARG A 1 195 ? -1.030 -2.022 -13.072 1.00 98.44 195 ARG A CA 1
ATOM 1511 C C . ARG A 1 195 ? -0.039 -2.645 -12.086 1.00 98.44 195 ARG A C 1
ATOM 1513 O O . ARG A 1 195 ? 0.470 -1.949 -11.212 1.00 98.44 195 ARG A O 1
ATOM 1520 N N . LEU A 1 196 ? 0.316 -3.923 -12.255 1.00 98.75 196 LEU A N 1
ATOM 1521 C CA . LEU A 1 196 ? 1.389 -4.543 -11.471 1.00 98.75 196 LEU A CA 1
ATOM 1522 C C . LEU A 1 196 ? 2.716 -3.810 -11.701 1.00 98.75 196 LEU A C 1
ATOM 1524 O O . LEU A 1 196 ? 3.422 -3.508 -10.743 1.00 98.75 196 LEU A O 1
ATOM 1528 N N . LEU A 1 197 ? 3.041 -3.474 -12.955 1.00 98.88 197 LEU A N 1
ATOM 1529 C CA . LEU A 1 197 ? 4.258 -2.729 -13.287 1.00 98.88 197 LEU A CA 1
ATOM 1530 C C . LEU A 1 197 ? 4.262 -1.334 -12.655 1.00 98.88 197 LEU A C 1
ATOM 1532 O O . LEU A 1 197 ? 5.296 -0.898 -12.146 1.00 98.88 197 LEU A O 1
ATOM 1536 N N . GLU A 1 198 ? 3.115 -0.655 -12.657 1.00 98.81 198 GLU A N 1
ATOM 1537 C CA . GLU A 1 198 ? 2.929 0.630 -11.979 1.00 98.81 198 GLU A CA 1
ATOM 1538 C C . GLU A 1 198 ? 3.191 0.486 -10.475 1.00 98.81 198 GLU A C 1
ATOM 1540 O O . GLU A 1 198 ? 3.994 1.241 -9.933 1.00 98.81 198 GLU A O 1
ATOM 1545 N N . HIS A 1 199 ? 2.622 -0.529 -9.811 1.00 98.75 199 HIS A N 1
ATOM 1546 C CA . HIS A 1 199 ? 2.850 -0.782 -8.382 1.00 98.75 199 HIS A CA 1
ATOM 1547 C C . HIS A 1 199 ? 4.334 -1.011 -8.053 1.00 98.75 199 HIS A C 1
ATOM 1549 O O . HIS A 1 199 ? 4.850 -0.452 -7.081 1.00 98.75 199 HIS A O 1
ATOM 1555 N N . VAL A 1 200 ? 5.046 -1.817 -8.852 1.00 98.69 200 VAL A N 1
ATOM 1556 C CA . VAL A 1 200 ? 6.488 -2.058 -8.646 1.00 98.69 200 VAL A CA 1
ATOM 1557 C C . VAL A 1 200 ? 7.287 -0.771 -8.864 1.00 98.69 200 VAL A C 1
ATOM 1559 O O . VAL A 1 200 ? 8.167 -0.445 -8.068 1.00 98.69 200 VAL A O 1
ATOM 1562 N N . THR A 1 201 ? 6.945 -0.009 -9.905 1.00 98.81 201 THR A N 1
ATOM 1563 C CA . THR A 1 201 ? 7.600 1.267 -10.225 1.00 98.81 201 THR A CA 1
ATOM 1564 C C . THR A 1 201 ? 7.396 2.290 -9.109 1.00 98.81 201 THR A C 1
ATOM 1566 O O . THR A 1 201 ? 8.365 2.917 -8.691 1.00 98.81 201 THR A O 1
ATOM 1569 N N . VAL A 1 202 ? 6.175 2.422 -8.577 1.00 98.88 202 VAL A N 1
ATOM 1570 C CA . VAL A 1 202 ? 5.855 3.323 -7.457 1.00 98.88 202 VAL A CA 1
ATOM 1571 C C . VAL A 1 202 ? 6.646 2.948 -6.205 1.00 98.88 202 VAL A C 1
ATOM 1573 O O . VAL A 1 202 ? 7.251 3.823 -5.593 1.00 98.88 202 VAL A O 1
ATOM 1576 N N . ASN A 1 203 ? 6.701 1.663 -5.837 1.00 98.62 203 ASN A N 1
ATOM 1577 C CA . ASN A 1 203 ? 7.465 1.227 -4.664 1.00 98.62 203 ASN A CA 1
ATOM 1578 C C . ASN A 1 203 ? 8.956 1.594 -4.773 1.00 98.62 203 ASN A C 1
ATOM 1580 O O . ASN A 1 203 ? 9.530 2.105 -3.814 1.00 98.62 203 ASN A O 1
ATOM 1584 N N . LEU A 1 204 ? 9.577 1.390 -5.940 1.00 98.38 204 LEU A N 1
ATOM 1585 C CA . LEU A 1 204 ? 10.973 1.785 -6.165 1.00 98.38 204 LEU A CA 1
ATOM 1586 C C . LEU A 1 204 ? 11.150 3.307 -6.158 1.00 98.38 204 LEU A C 1
ATOM 1588 O O . LEU A 1 204 ? 12.075 3.814 -5.527 1.00 98.38 204 LEU A O 1
ATOM 1592 N N . ALA A 1 205 ? 10.261 4.029 -6.842 1.00 98.56 205 ALA A N 1
ATOM 1593 C CA . ALA A 1 205 ? 10.302 5.483 -6.963 1.00 98.56 205 ALA A CA 1
ATOM 1594 C C . ALA A 1 205 ? 10.111 6.196 -5.617 1.00 98.56 205 ALA A C 1
ATOM 1596 O O . ALA A 1 205 ? 10.678 7.260 -5.411 1.00 98.56 205 ALA A O 1
ATOM 1597 N N . LEU A 1 206 ? 9.347 5.615 -4.690 1.00 98.44 206 LEU A N 1
ATOM 1598 C CA . LEU A 1 206 ? 9.149 6.165 -3.345 1.00 98.44 206 LEU A CA 1
ATOM 1599 C C . LEU A 1 206 ? 10.096 5.563 -2.297 1.00 98.44 206 LEU A C 1
ATOM 1601 O O . LEU A 1 206 ? 9.961 5.856 -1.113 1.00 98.44 206 LEU A O 1
ATOM 1605 N N . GLY A 1 207 ? 11.060 4.731 -2.707 1.00 97.75 207 GLY A N 1
ATOM 1606 C CA . GLY A 1 207 ? 12.052 4.165 -1.793 1.00 97.75 207 GLY A CA 1
ATOM 1607 C C . GLY A 1 207 ? 11.483 3.162 -0.783 1.00 97.75 207 GLY A C 1
ATOM 1608 O O . GLY A 1 207 ? 12.033 3.031 0.309 1.00 97.75 207 GLY A O 1
ATOM 1609 N N . ASN A 1 208 ? 10.398 2.455 -1.114 1.00 97.38 208 ASN A N 1
ATOM 1610 C CA . ASN A 1 208 ? 9.829 1.412 -0.261 1.00 97.38 208 ASN A CA 1
ATOM 1611 C C . ASN A 1 208 ? 10.599 0.091 -0.419 1.00 97.38 208 ASN A C 1
ATOM 1613 O O . ASN A 1 208 ? 10.266 -0.752 -1.250 1.00 97.38 208 ASN A O 1
ATOM 1617 N N . THR A 1 209 ? 11.633 -0.116 0.391 1.00 94.50 209 THR A N 1
ATOM 1618 C CA . THR A 1 209 ? 12.407 -1.369 0.429 1.00 94.50 209 THR A CA 1
ATOM 1619 C C . THR A 1 209 ? 11.669 -2.534 1.100 1.00 94.50 209 THR A C 1
ATOM 1621 O O . THR A 1 209 ? 12.084 -3.684 0.943 1.00 94.50 209 THR A O 1
ATOM 1624 N N . ASP A 1 210 ? 10.540 -2.283 1.771 1.00 92.44 210 ASP A N 1
ATOM 1625 C CA . ASP A 1 210 ? 9.713 -3.319 2.405 1.00 92.44 210 ASP A CA 1
ATOM 1626 C C . ASP A 1 210 ? 8.564 -3.833 1.515 1.00 92.44 210 ASP A C 1
ATOM 1628 O O . ASP A 1 210 ? 7.673 -4.542 1.974 1.00 92.44 210 ASP A O 1
ATOM 1632 N N . ALA A 1 211 ? 8.594 -3.539 0.210 1.00 93.38 211 ALA A N 1
ATOM 1633 C CA . ALA A 1 211 ? 7.629 -4.045 -0.768 1.00 93.38 211 ALA A CA 1
ATOM 1634 C C . ALA A 1 211 ? 7.752 -5.572 -0.987 1.00 93.38 211 ALA A C 1
ATOM 1636 O O . ALA A 1 211 ? 8.356 -6.054 -1.950 1.00 93.38 211 ALA A O 1
ATOM 1637 N N . HIS A 1 212 ? 7.191 -6.345 -0.061 1.00 93.75 212 HIS A N 1
ATOM 1638 C CA . HIS A 1 212 ? 7.180 -7.805 -0.063 1.00 93.75 212 HIS A CA 1
ATOM 1639 C C . HIS A 1 212 ? 5.838 -8.381 -0.537 1.00 93.75 212 HIS A C 1
ATOM 1641 O O . HIS A 1 212 ? 4.851 -7.660 -0.687 1.00 93.75 212 HIS A O 1
ATOM 1647 N N . ALA A 1 213 ? 5.749 -9.705 -0.674 1.00 94.88 213 ALA A N 1
ATOM 1648 C CA . ALA A 1 213 ? 4.577 -10.383 -1.236 1.00 94.88 213 ALA A CA 1
ATOM 1649 C C . ALA A 1 213 ? 3.244 -10.030 -0.547 1.00 94.88 213 ALA A C 1
ATOM 1651 O O . ALA A 1 213 ? 2.229 -9.824 -1.206 1.00 94.88 213 ALA A O 1
ATOM 1652 N N . LYS A 1 214 ? 3.228 -9.871 0.781 1.00 94.62 214 LYS A N 1
ATOM 1653 C CA . LYS A 1 214 ? 1.990 -9.537 1.504 1.00 94.62 214 LYS A CA 1
ATOM 1654 C C . LYS A 1 214 ? 1.485 -8.098 1.304 1.00 94.62 214 LYS A C 1
ATOM 1656 O O . LYS A 1 214 ? 0.399 -7.813 1.782 1.00 94.62 214 LYS A O 1
ATOM 1661 N N . ASN A 1 215 ? 2.233 -7.230 0.612 1.00 95.50 215 ASN A N 1
ATOM 1662 C CA . ASN A 1 215 ? 1.861 -5.829 0.336 1.00 95.50 215 ASN A CA 1
ATOM 1663 C C . ASN A 1 215 ? 1.334 -5.647 -1.094 1.00 95.50 215 ASN A C 1
ATOM 1665 O O . ASN A 1 215 ? 1.306 -4.552 -1.652 1.00 95.50 215 ASN A O 1
ATOM 1669 N N . THR A 1 216 ? 0.949 -6.744 -1.740 1.00 97.25 216 THR A N 1
ATOM 1670 C CA . THR A 1 216 ? 0.272 -6.740 -3.033 1.00 97.25 216 THR A CA 1
ATOM 1671 C C . THR A 1 216 ? -0.848 -7.761 -2.971 1.00 97.25 216 THR A C 1
ATOM 1673 O O . THR A 1 216 ? -0.611 -8.920 -2.637 1.00 97.25 216 THR A O 1
ATOM 1676 N N . SER A 1 217 ? -2.063 -7.333 -3.300 1.00 97.81 217 SER A N 1
ATOM 1677 C CA . SER A 1 217 ? -3.255 -8.173 -3.243 1.00 97.81 217 SER A CA 1
ATOM 1678 C C . SER A 1 217 ? -4.058 -8.106 -4.531 1.00 97.81 217 SER A C 1
ATOM 1680 O O . SER A 1 217 ? -3.929 -7.184 -5.339 1.00 97.81 217 SER A O 1
ATOM 1682 N N . VAL A 1 218 ? -4.936 -9.089 -4.692 1.00 97.69 218 VAL A N 1
ATOM 1683 C CA . VAL A 1 218 ? -6.008 -9.087 -5.685 1.00 97.69 218 VAL A CA 1
ATOM 1684 C C . VAL A 1 218 ? -7.353 -9.110 -4.982 1.00 97.69 218 VAL A C 1
ATOM 1686 O O . VAL A 1 218 ? -7.525 -9.790 -3.975 1.00 97.69 218 VAL A O 1
ATOM 1689 N N . PHE A 1 219 ? -8.323 -8.399 -5.538 1.00 96.81 219 PHE A N 1
ATOM 1690 C CA . PHE A 1 219 ? -9.721 -8.735 -5.364 1.00 96.81 219 PHE A CA 1
ATOM 1691 C C . PHE A 1 219 ? -10.050 -9.998 -6.147 1.00 96.81 219 PHE A C 1
ATOM 1693 O O . PHE A 1 219 ? -9.550 -10.196 -7.258 1.00 96.81 219 PHE A O 1
ATOM 1700 N N . ARG A 1 220 ? -10.969 -10.784 -5.591 1.00 92.00 220 ARG A N 1
ATOM 1701 C CA . ARG A 1 220 ? -11.636 -11.876 -6.292 1.00 92.00 220 ARG A CA 1
ATOM 1702 C C . ARG A 1 220 ? -13.129 -11.592 -6.345 1.00 92.00 220 ARG A C 1
ATOM 1704 O O . ARG A 1 220 ? -13.777 -11.449 -5.304 1.00 92.00 220 ARG A O 1
ATOM 1711 N N . ASP A 1 221 ? -13.667 -11.476 -7.552 1.00 84.38 221 ASP A N 1
ATOM 1712 C CA . ASP A 1 221 ? -15.106 -11.320 -7.741 1.00 84.38 221 ASP A CA 1
ATOM 1713 C C . ASP A 1 221 ? -15.852 -12.664 -7.640 1.00 84.38 221 ASP A C 1
ATOM 1715 O O . ASP A 1 221 ? -15.259 -13.736 -7.503 1.00 84.38 221 ASP A O 1
ATOM 1719 N N . ARG A 1 222 ? -17.188 -12.610 -7.698 1.00 81.88 222 ARG A N 1
ATOM 1720 C CA . ARG A 1 222 ? -18.046 -13.802 -7.584 1.00 81.88 222 ARG A CA 1
ATOM 1721 C C . ARG A 1 222 ? -17.913 -14.777 -8.760 1.00 81.88 222 ARG A C 1
ATOM 1723 O O . ARG A 1 222 ? -18.263 -15.939 -8.597 1.00 81.88 222 ARG A O 1
ATOM 1730 N N . SER A 1 223 ? -17.441 -14.317 -9.918 1.00 82.94 223 SER A N 1
ATOM 1731 C CA . SER A 1 223 ? -17.164 -15.158 -11.090 1.00 82.94 223 SER A CA 1
ATOM 1732 C C . SER A 1 223 ? -15.770 -15.797 -11.045 1.00 82.94 223 SER A C 1
ATOM 1734 O O . SER A 1 223 ? -15.439 -16.617 -11.896 1.00 82.94 223 SER A O 1
ATOM 1736 N N . GLY A 1 224 ? -14.968 -15.451 -10.032 1.00 80.88 224 GLY A N 1
ATOM 1737 C CA . GLY A 1 224 ? -13.586 -15.893 -9.873 1.00 80.88 224 GLY A CA 1
ATOM 1738 C C . GLY A 1 224 ? -12.560 -14.976 -10.542 1.00 80.88 224 GLY A C 1
ATOM 1739 O O . GLY A 1 224 ? -11.365 -15.253 -10.422 1.00 80.88 224 GLY A O 1
ATOM 1740 N N . GLY A 1 225 ? -13.007 -13.889 -11.180 1.00 91.69 225 GLY A N 1
ATOM 1741 C CA . GLY A 1 225 ? -12.162 -12.898 -11.835 1.00 91.69 225 GLY A CA 1
ATOM 1742 C C . GLY A 1 225 ? -11.259 -12.165 -10.846 1.00 91.69 225 GLY A C 1
ATOM 1743 O O . GLY A 1 225 ? -11.674 -11.806 -9.738 1.00 91.69 225 GLY A O 1
ATOM 1744 N N . LEU A 1 226 ? -10.008 -11.960 -11.256 1.00 95.88 226 LEU A N 1
ATOM 1745 C CA . LEU A 1 226 ? -8.989 -11.260 -10.481 1.00 95.88 226 LEU A CA 1
ATOM 1746 C C . LEU A 1 226 ? -8.820 -9.811 -10.933 1.00 95.88 226 LEU A C 1
ATOM 1748 O O . LEU A 1 226 ? -8.876 -9.492 -12.121 1.00 95.88 226 LEU A O 1
ATOM 1752 N N . ARG A 1 227 ? -8.543 -8.940 -9.966 1.00 96.44 227 ARG A N 1
ATOM 1753 C CA . ARG A 1 227 ? -8.158 -7.545 -10.199 1.00 96.44 227 ARG A CA 1
ATOM 1754 C C . ARG A 1 227 ? -7.250 -7.083 -9.073 1.00 96.44 227 ARG A C 1
ATOM 1756 O O . ARG A 1 227 ? -7.590 -7.303 -7.917 1.00 96.44 227 ARG A O 1
ATOM 1763 N N . LEU A 1 228 ? -6.145 -6.409 -9.366 1.00 97.19 228 LEU A N 1
ATOM 1764 C CA . LEU A 1 228 ? -5.282 -5.824 -8.342 1.00 97.19 228 LEU A CA 1
ATOM 1765 C C . LEU A 1 228 ? -6.064 -4.861 -7.451 1.00 97.19 228 LEU A C 1
ATOM 1767 O O . LEU A 1 228 ? -6.824 -4.012 -7.939 1.00 97.19 228 LEU A O 1
ATOM 1771 N N . THR A 1 229 ? -5.845 -4.983 -6.144 1.00 98.06 229 THR A N 1
ATOM 1772 C CA . THR A 1 229 ? -6.333 -4.012 -5.159 1.00 98.06 229 THR A CA 1
ATOM 1773 C C . THR A 1 229 ? -5.605 -2.676 -5.333 1.00 98.06 229 THR A C 1
ATOM 1775 O O . THR A 1 229 ? -4.574 -2.623 -6.004 1.00 98.06 229 THR A O 1
ATOM 1778 N N . PRO A 1 230 ? -6.086 -1.585 -4.719 1.00 98.50 230 PRO A N 1
ATOM 1779 C CA . PRO A 1 230 ? -5.257 -0.400 -4.531 1.00 98.50 230 PRO A CA 1
ATOM 1780 C C . PRO A 1 230 ? -3.943 -0.738 -3.811 1.00 98.50 230 PRO A C 1
ATOM 1782 O O . PRO A 1 230 ? -3.892 -1.701 -3.041 1.00 98.50 230 PRO A O 1
ATOM 1785 N N . MET A 1 231 ? -2.895 0.056 -4.040 1.00 98.44 231 MET A N 1
ATOM 1786 C CA . MET A 1 231 ? -1.668 -0.001 -3.243 1.00 98.44 231 MET A CA 1
ATOM 1787 C C . MET A 1 231 ? -1.962 0.347 -1.781 1.00 98.44 231 MET A C 1
ATOM 1789 O O . MET A 1 231 ? -2.748 1.250 -1.499 1.00 98.44 231 MET A O 1
ATOM 1793 N N . TYR A 1 232 ? -1.314 -0.345 -0.853 1.00 97.75 232 TYR A N 1
ATOM 1794 C CA . TYR A 1 232 ? -1.389 -0.101 0.585 1.00 97.75 232 TYR A CA 1
ATOM 1795 C C . TYR A 1 232 ? -0.040 -0.435 1.222 1.00 97.75 232 TYR A C 1
ATOM 1797 O O . TYR A 1 232 ? 0.790 -1.076 0.581 1.00 97.75 232 TYR A O 1
ATOM 1805 N N . ASP A 1 233 ? 0.169 -0.002 2.468 1.00 95.25 233 ASP A N 1
ATOM 1806 C CA . ASP A 1 233 ? 1.423 -0.253 3.196 1.00 95.25 233 ASP A CA 1
ATOM 1807 C C . ASP A 1 233 ? 2.656 0.264 2.433 1.00 95.25 233 ASP A C 1
ATOM 1809 O O . ASP A 1 233 ? 3.674 -0.405 2.247 1.00 95.25 233 ASP A O 1
ATOM 1813 N N . LEU A 1 234 ? 2.511 1.487 1.919 1.00 96.62 234 LEU A N 1
ATOM 1814 C CA . LEU A 1 234 ? 3.491 2.155 1.077 1.00 96.62 234 LEU A CA 1
ATOM 1815 C C . LEU A 1 234 ? 4.381 3.054 1.938 1.00 96.62 234 LEU A C 1
ATOM 1817 O O . LEU A 1 234 ? 4.254 4.274 1.922 1.00 96.62 234 LEU A O 1
ATOM 1821 N N . ALA A 1 235 ? 5.257 2.439 2.726 1.00 93.38 235 ALA A N 1
ATOM 1822 C CA . ALA A 1 235 ? 6.180 3.147 3.606 1.00 93.38 235 ALA A CA 1
ATOM 1823 C C . ALA A 1 235 ? 7.483 3.518 2.860 1.00 93.38 235 ALA A C 1
ATOM 1825 O O . ALA A 1 235 ? 8.146 2.622 2.340 1.00 93.38 235 ALA A O 1
ATOM 1826 N N . PRO A 1 236 ? 7.915 4.796 2.821 1.00 96.06 236 PRO A N 1
ATOM 1827 C CA . PRO A 1 236 ? 9.204 5.221 2.246 1.00 96.06 236 PRO A CA 1
ATOM 1828 C C . PRO A 1 236 ? 10.423 4.789 3.081 1.00 96.06 236 PRO A C 1
ATOM 1830 O O . PRO A 1 236 ? 11.194 5.613 3.573 1.00 96.06 236 PRO A O 1
ATOM 1833 N N . THR A 1 237 ? 10.595 3.487 3.299 1.00 94.81 237 THR A N 1
ATOM 1834 C CA . THR A 1 237 ? 11.521 2.914 4.289 1.00 94.81 237 THR A CA 1
ATOM 1835 C C . THR A 1 237 ? 12.979 3.320 4.105 1.00 94.81 237 THR A C 1
ATOM 1837 O O . THR A 1 237 ? 13.713 3.376 5.089 1.00 94.81 237 THR A O 1
ATOM 1840 N N . LEU A 1 238 ? 13.405 3.674 2.889 1.00 95.25 238 LEU A N 1
ATOM 1841 C CA . LEU A 1 238 ? 14.760 4.160 2.622 1.00 95.25 238 LEU A CA 1
ATOM 1842 C C . LEU A 1 238 ? 15.126 5.418 3.442 1.00 95.25 238 LEU A C 1
ATOM 1844 O O . LEU A 1 238 ? 16.304 5.636 3.713 1.00 95.25 238 LEU A O 1
ATOM 1848 N N . ALA A 1 239 ? 14.131 6.200 3.882 1.00 95.38 239 ALA A N 1
ATOM 1849 C CA . ALA A 1 239 ? 14.299 7.371 4.751 1.00 95.38 239 ALA A CA 1
ATOM 1850 C C . ALA A 1 239 ? 14.296 7.054 6.264 1.00 95.38 239 ALA A C 1
ATOM 1852 O O . ALA A 1 239 ? 14.534 7.941 7.087 1.00 95.38 239 ALA A O 1
ATOM 1853 N N . PHE A 1 240 ? 13.986 5.811 6.648 1.00 92.88 240 PHE A N 1
ATOM 1854 C CA . PHE A 1 240 ? 13.759 5.421 8.046 1.00 92.88 240 PHE A CA 1
ATOM 1855 C C . PHE A 1 240 ? 14.677 4.303 8.539 1.00 92.88 240 PHE A C 1
ATOM 1857 O O . PHE A 1 240 ? 14.920 4.235 9.741 1.00 92.88 240 PHE A O 1
ATOM 1864 N N . ILE A 1 241 ? 15.170 3.440 7.646 1.00 90.81 241 ILE A N 1
ATOM 1865 C CA . ILE A 1 241 ? 16.000 2.278 7.994 1.00 90.81 241 ILE A CA 1
ATOM 1866 C C . ILE A 1 241 ? 17.176 2.105 7.023 1.00 90.81 241 ILE A C 1
ATOM 1868 O O . ILE A 1 241 ? 17.138 2.547 5.867 1.00 90.81 241 ILE A O 1
ATOM 1872 N N . ASN A 1 242 ? 18.230 1.405 7.451 1.00 89.81 242 ASN A N 1
ATOM 1873 C CA . ASN A 1 242 ? 19.391 1.091 6.612 1.00 89.81 242 ASN A CA 1
ATOM 1874 C C . ASN A 1 242 ? 19.197 -0.175 5.745 1.00 89.81 242 ASN A C 1
ATOM 1876 O O . ASN A 1 242 ? 20.161 -0.819 5.336 1.00 89.81 242 ASN A O 1
ATOM 1880 N N . GLN A 1 243 ? 17.952 -0.525 5.401 1.00 90.06 243 GLN A N 1
ATOM 1881 C CA . GLN A 1 243 ? 17.667 -1.581 4.428 1.00 90.06 243 GLN A CA 1
ATOM 1882 C C . GLN A 1 243 ? 17.790 -1.034 2.999 1.00 90.06 243 GLN A C 1
ATOM 1884 O O . GLN A 1 243 ? 17.201 -0.005 2.659 1.00 90.06 243 GLN A O 1
ATOM 1889 N N . ARG A 1 244 ? 18.557 -1.722 2.150 1.00 93.06 244 ARG A N 1
ATOM 1890 C CA . ARG A 1 244 ? 18.793 -1.367 0.737 1.00 93.06 244 ARG A CA 1
ATOM 1891 C C . ARG A 1 244 ? 18.284 -2.424 -0.236 1.00 93.06 244 ARG A C 1
ATOM 1893 O O . ARG A 1 244 ? 18.168 -2.143 -1.428 1.00 93.06 244 ARG A O 1
ATOM 1900 N N . HIS A 1 245 ? 17.980 -3.622 0.254 1.00 92.69 245 HIS A N 1
ATOM 1901 C CA . HIS A 1 245 ? 17.375 -4.679 -0.539 1.00 92.69 245 HIS A CA 1
ATOM 1902 C C . HIS A 1 245 ? 15.863 -4.484 -0.604 1.00 92.69 245 HIS A C 1
ATOM 1904 O O . HIS A 1 245 ? 15.190 -4.314 0.411 1.00 92.69 245 HIS A O 1
ATOM 1910 N N . PHE A 1 246 ? 15.345 -4.500 -1.823 1.00 92.88 246 PHE A N 1
ATOM 1911 C CA . PHE A 1 246 ? 13.929 -4.498 -2.132 1.00 92.88 246 PHE A CA 1
ATOM 1912 C C . PHE A 1 246 ? 13.307 -5.844 -1.729 1.00 92.88 246 PHE A C 1
ATOM 1914 O O . PHE A 1 246 ? 13.946 -6.887 -1.863 1.00 92.88 246 PHE A O 1
ATOM 1921 N N . GLY A 1 247 ? 12.066 -5.838 -1.233 1.00 90.50 247 GLY A N 1
ATOM 1922 C CA . GLY A 1 247 ? 11.436 -7.035 -0.655 1.00 90.50 247 GLY A CA 1
ATOM 1923 C C . GLY A 1 247 ? 11.283 -8.224 -1.615 1.00 90.50 247 GLY A C 1
ATOM 1924 O O . GLY A 1 247 ? 11.250 -9.376 -1.174 1.00 90.50 247 GLY A O 1
ATOM 1925 N N . MET A 1 248 ? 11.232 -7.962 -2.923 1.00 93.50 248 MET A N 1
ATOM 1926 C CA . MET A 1 248 ? 11.214 -8.969 -3.989 1.00 93.50 248 MET A CA 1
ATOM 1927 C C . MET A 1 248 ? 12.130 -8.547 -5.138 1.00 93.50 248 MET A C 1
ATOM 1929 O O . MET A 1 248 ? 12.267 -7.360 -5.399 1.00 93.50 248 MET A O 1
ATOM 1933 N N . SER A 1 249 ? 12.746 -9.486 -5.859 1.00 93.44 249 SER A N 1
ATOM 1934 C CA . SER A 1 249 ? 13.642 -9.127 -6.966 1.00 93.44 249 SER A CA 1
ATOM 1935 C C . SER A 1 249 ? 12.901 -8.501 -8.151 1.00 93.44 249 SER A C 1
ATOM 1937 O O . SER A 1 249 ? 11.816 -8.964 -8.506 1.00 93.44 249 SER A O 1
ATOM 1939 N N . VAL A 1 250 ? 13.543 -7.560 -8.845 1.00 96.50 250 VAL A N 1
ATOM 1940 C CA . VAL A 1 250 ? 13.107 -7.043 -10.154 1.00 96.50 250 VAL A CA 1
ATOM 1941 C C . VAL A 1 250 ? 14.173 -7.384 -11.190 1.00 96.50 250 VAL A C 1
ATOM 1943 O O . VAL A 1 250 ? 15.306 -6.910 -11.101 1.00 96.50 250 VAL A O 1
ATOM 1946 N N . ALA A 1 251 ? 13.841 -8.240 -12.156 1.00 95.44 251 ALA A N 1
ATOM 1947 C CA . ALA A 1 251 ? 14.770 -8.808 -13.131 1.00 95.44 251 ALA A CA 1
ATOM 1948 C C . ALA A 1 251 ? 16.047 -9.381 -12.478 1.00 95.44 251 ALA A C 1
ATOM 1950 O O . ALA A 1 251 ? 17.161 -9.138 -12.948 1.00 95.44 251 ALA A O 1
ATOM 1951 N N . GLY A 1 252 ? 15.875 -10.101 -11.360 1.00 92.44 252 GLY A N 1
ATOM 1952 C CA . GLY A 1 252 ? 16.955 -10.724 -10.584 1.00 92.44 252 GLY A CA 1
ATOM 1953 C C . GLY A 1 252 ? 17.753 -9.775 -9.681 1.00 92.44 252 GLY A C 1
ATOM 1954 O O . GLY A 1 252 ? 18.702 -10.210 -9.036 1.00 92.44 252 GLY A O 1
ATOM 1955 N N . LYS A 1 253 ? 17.396 -8.486 -9.615 1.00 94.50 253 LYS A N 1
ATOM 1956 C CA . LYS A 1 253 ? 18.072 -7.488 -8.775 1.00 94.50 253 LYS A CA 1
ATOM 1957 C C . LYS A 1 253 ? 17.291 -7.204 -7.496 1.00 94.50 253 LYS A C 1
ATOM 1959 O O . LYS A 1 253 ? 16.080 -7.009 -7.551 1.00 94.50 253 LYS A O 1
ATOM 1964 N N . PHE A 1 254 ? 18.002 -7.143 -6.370 1.00 93.38 254 PHE A N 1
ATOM 1965 C CA . PHE A 1 254 ? 17.443 -6.792 -5.058 1.00 93.38 254 PHE A CA 1
ATOM 1966 C C . PHE A 1 254 ? 17.860 -5.402 -4.594 1.00 93.38 254 PHE A C 1
ATOM 1968 O O . PHE A 1 254 ? 17.060 -4.694 -3.995 1.00 93.38 254 PHE A O 1
ATOM 1975 N N . MET A 1 255 ? 19.099 -4.990 -4.850 1.00 94.88 255 MET A N 1
ATOM 1976 C CA . MET A 1 255 ? 19.582 -3.702 -4.374 1.00 94.88 255 MET A CA 1
ATOM 1977 C C . MET A 1 255 ? 18.849 -2.562 -5.086 1.00 94.88 255 MET A C 1
ATOM 1979 O O . MET A 1 255 ? 18.925 -2.439 -6.308 1.00 94.88 255 MET A O 1
ATOM 1983 N N . ILE A 1 256 ? 18.139 -1.723 -4.324 1.00 94.75 256 ILE A N 1
ATOM 1984 C CA . ILE A 1 256 ? 17.232 -0.705 -4.878 1.00 94.75 256 ILE A CA 1
ATOM 1985 C C . ILE A 1 256 ? 17.939 0.250 -5.850 1.00 94.75 256 ILE A C 1
ATOM 1987 O O . ILE A 1 256 ? 17.369 0.623 -6.875 1.00 94.75 256 ILE A O 1
ATOM 1991 N N . THR A 1 257 ? 19.205 0.578 -5.582 1.00 93.75 257 THR A N 1
ATOM 1992 C CA . THR A 1 257 ? 20.039 1.454 -6.416 1.00 93.75 257 THR A CA 1
ATOM 1993 C C . THR A 1 257 ? 20.482 0.804 -7.730 1.00 93.75 257 THR A C 1
ATOM 1995 O O . THR A 1 257 ? 20.706 1.524 -8.703 1.00 93.75 257 THR A O 1
ATOM 1998 N N . GLU A 1 258 ? 20.543 -0.531 -7.802 1.00 95.88 258 GLU A N 1
ATOM 1999 C CA . GLU A 1 258 ? 20.888 -1.282 -9.019 1.00 95.88 258 GLU A CA 1
ATOM 2000 C C . GLU A 1 258 ? 19.688 -1.512 -9.950 1.00 95.88 258 GLU A C 1
ATOM 2002 O O . GLU A 1 258 ? 19.865 -1.772 -11.142 1.00 95.88 258 GLU A O 1
ATOM 2007 N N . ILE A 1 259 ? 18.460 -1.439 -9.428 1.00 97.75 259 ILE A N 1
ATOM 2008 C CA . ILE A 1 259 ? 17.246 -1.658 -10.222 1.00 97.75 259 ILE A CA 1
ATOM 2009 C C . ILE A 1 259 ? 16.985 -0.419 -11.083 1.00 97.75 259 ILE A C 1
ATOM 2011 O O . ILE A 1 259 ? 16.656 0.644 -10.562 1.00 97.75 259 ILE A O 1
ATOM 2015 N N . THR A 1 260 ? 17.111 -0.550 -12.402 1.00 98.31 260 THR A N 1
ATOM 2016 C CA . THR A 1 260 ? 16.875 0.541 -13.371 1.00 98.31 260 THR A CA 1
ATOM 2017 C C . THR A 1 260 ? 15.526 0.414 -14.081 1.00 98.31 260 THR A C 1
ATOM 2019 O O . THR A 1 260 ? 14.862 -0.623 -14.005 1.00 98.31 260 THR A O 1
ATOM 2022 N N . ARG A 1 261 ? 15.133 1.431 -14.858 1.00 98.44 261 ARG A N 1
ATOM 2023 C CA . ARG A 1 261 ? 13.961 1.344 -15.745 1.00 98.44 261 ARG A CA 1
ATOM 2024 C C . ARG A 1 261 ? 14.064 0.187 -16.732 1.00 98.44 261 ARG A C 1
ATOM 2026 O O . ARG A 1 261 ? 13.076 -0.506 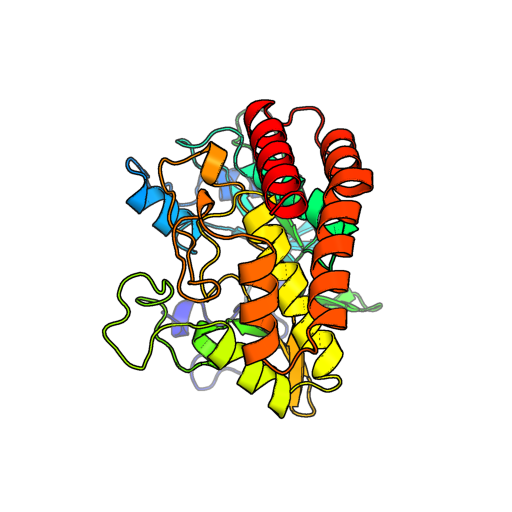-16.961 1.00 98.44 261 ARG A O 1
ATOM 2033 N N . ASP A 1 262 ? 15.241 -0.077 -17.287 1.00 98.31 262 ASP A N 1
ATOM 2034 C CA . ASP A 1 262 ? 15.419 -1.234 -18.164 1.00 98.31 262 ASP A CA 1
ATOM 2035 C C . ASP A 1 262 ? 15.203 -2.569 -17.431 1.00 98.31 262 ASP A C 1
ATOM 2037 O O . ASP A 1 262 ? 14.688 -3.509 -18.038 1.00 98.31 262 ASP A O 1
ATOM 2041 N N . HIS A 1 263 ? 15.513 -2.661 -16.132 1.00 98.56 263 HIS A N 1
ATOM 2042 C CA . HIS A 1 263 ? 15.167 -3.835 -15.322 1.00 98.56 263 HIS A CA 1
ATOM 2043 C C . HIS A 1 263 ? 13.647 -3.981 -15.169 1.00 98.56 263 HIS A C 1
ATOM 2045 O O . HIS A 1 263 ? 13.134 -5.071 -15.411 1.00 98.56 263 HIS A O 1
ATOM 2051 N N . LEU A 1 264 ? 12.922 -2.894 -14.873 1.00 98.69 264 LEU A N 1
ATOM 2052 C CA . LEU A 1 264 ? 11.451 -2.886 -14.823 1.00 98.69 264 LEU A C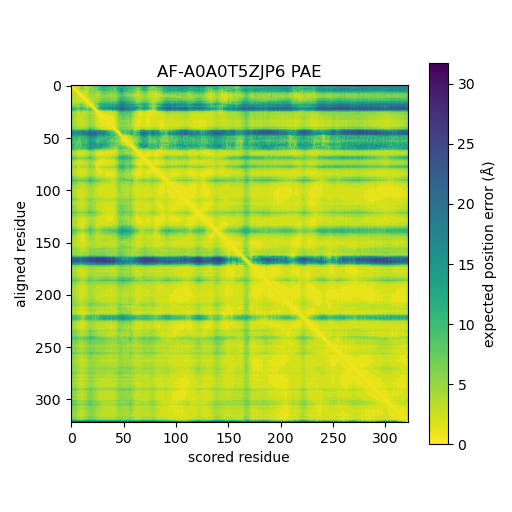A 1
ATOM 2053 C C . LEU A 1 264 ? 10.827 -3.340 -16.150 1.00 98.69 264 LEU A C 1
ATOM 2055 O O . LEU A 1 264 ? 9.939 -4.189 -16.177 1.00 98.69 264 LEU A O 1
ATOM 2059 N N . VAL A 1 265 ? 11.335 -2.826 -17.273 1.00 98.69 265 VAL A N 1
ATOM 2060 C CA . VAL A 1 265 ? 10.863 -3.213 -18.610 1.00 98.69 265 VAL A CA 1
ATOM 2061 C C . VAL A 1 265 ? 11.185 -4.676 -18.914 1.00 98.69 265 VAL A C 1
ATOM 2063 O O . VAL A 1 265 ? 10.362 -5.361 -19.519 1.00 98.69 265 VAL A O 1
ATOM 2066 N N . ARG A 1 266 ? 12.365 -5.181 -18.528 1.00 98.38 266 ARG A N 1
ATOM 2067 C CA . ARG A 1 266 ? 12.712 -6.602 -18.706 1.00 98.38 266 ARG A CA 1
ATOM 2068 C C . ARG A 1 266 ? 11.824 -7.509 -17.864 1.00 98.38 266 ARG A C 1
ATOM 2070 O O . ARG A 1 266 ? 11.339 -8.497 -18.403 1.00 98.38 266 ARG A O 1
ATOM 2077 N N . GLU A 1 267 ? 11.586 -7.152 -16.608 1.00 98.31 267 GLU A N 1
ATOM 2078 C CA . GLU A 1 267 ? 10.696 -7.882 -15.706 1.00 98.31 267 GLU A CA 1
ATOM 2079 C C . GLU A 1 267 ? 9.279 -7.966 -16.302 1.00 98.31 267 GLU A C 1
ATOM 2081 O O . GLU A 1 267 ? 8.767 -9.058 -16.528 1.00 98.31 267 GLU A O 1
ATOM 2086 N N . ALA A 1 268 ? 8.702 -6.836 -16.722 1.00 98.50 268 ALA A N 1
ATOM 2087 C CA . ALA A 1 268 ? 7.376 -6.803 -17.344 1.00 98.50 268 ALA A CA 1
ATOM 2088 C C . ALA A 1 268 ? 7.265 -7.643 -18.627 1.00 98.50 268 ALA A C 1
ATOM 2090 O O . ALA A 1 268 ? 6.207 -8.191 -18.940 1.00 98.50 268 ALA A O 1
ATOM 2091 N N . ARG A 1 269 ? 8.356 -7.771 -19.390 1.00 98.38 269 ARG A N 1
ATOM 2092 C CA . ARG A 1 269 ? 8.377 -8.628 -20.583 1.00 98.38 269 ARG A CA 1
ATOM 2093 C C . ARG A 1 269 ? 8.283 -10.110 -20.242 1.00 98.38 269 ARG A C 1
ATOM 2095 O O . ARG A 1 269 ? 7.686 -10.841 -21.026 1.00 98.38 269 ARG A O 1
ATOM 2102 N N . VAL A 1 270 ? 8.846 -10.544 -19.112 1.00 97.94 270 VAL A N 1
ATOM 2103 C CA . VAL A 1 270 ? 8.695 -11.927 -18.622 1.00 97.94 270 VAL A CA 1
ATOM 2104 C C . VAL A 1 270 ? 7.226 -12.225 -18.326 1.00 97.94 270 VAL A C 1
ATOM 2106 O O . VAL A 1 270 ? 6.767 -13.335 -18.563 1.00 97.94 270 VAL A O 1
ATOM 2109 N N . TRP A 1 271 ? 6.470 -11.216 -17.892 1.00 97.88 271 TRP A N 1
ATOM 2110 C CA . TRP A 1 271 ? 5.034 -11.315 -17.627 1.00 97.88 271 TRP A CA 1
ATOM 2111 C C . TRP A 1 271 ? 4.163 -11.326 -18.894 1.00 97.88 271 TRP A C 1
ATOM 2113 O O . TRP A 1 271 ? 2.947 -11.411 -18.788 1.00 97.88 271 TRP A O 1
ATOM 2123 N N . GLY A 1 272 ? 4.751 -11.157 -20.085 1.00 97.19 272 GLY A N 1
ATOM 2124 C CA . GLY A 1 272 ? 4.015 -11.047 -21.349 1.00 97.19 272 GLY A CA 1
ATOM 2125 C C . GLY A 1 272 ? 3.645 -9.615 -21.766 1.00 97.19 272 GLY A C 1
ATOM 2126 O O . GLY A 1 272 ? 3.000 -9.428 -22.800 1.00 97.19 272 GLY A O 1
ATOM 2127 N N . VAL A 1 273 ? 4.077 -8.576 -21.034 1.00 98.31 273 VAL A N 1
ATOM 2128 C CA . VAL A 1 273 ? 3.834 -7.174 -21.427 1.00 98.31 273 VAL A CA 1
ATOM 2129 C C . VAL A 1 273 ? 4.792 -6.766 -22.561 1.00 98.31 273 VAL A C 1
ATOM 2131 O O . VAL A 1 273 ? 6.015 -6.847 -22.406 1.00 98.31 273 VAL A O 1
ATOM 2134 N N . PRO A 1 274 ? 4.296 -6.271 -23.715 1.00 98.25 274 PRO A N 1
ATOM 2135 C CA . PRO A 1 274 ? 5.161 -5.839 -24.810 1.00 98.25 274 PRO A CA 1
ATOM 2136 C C . PRO A 1 274 ? 6.121 -4.717 -24.394 1.00 98.25 274 PRO A C 1
ATOM 2138 O O . PRO A 1 274 ? 5.713 -3.754 -23.748 1.00 98.25 274 PRO A O 1
ATOM 2141 N N . LYS A 1 275 ? 7.382 -4.776 -24.852 1.00 98.25 275 LYS A N 1
ATOM 2142 C CA . LYS A 1 275 ? 8.453 -3.824 -24.477 1.00 98.25 275 LYS A CA 1
ATOM 2143 C C . LYS A 1 275 ? 8.024 -2.353 -24.565 1.00 98.25 275 LYS A C 1
ATOM 2145 O O . LYS A 1 275 ? 8.295 -1.587 -23.648 1.00 98.25 275 LYS A O 1
ATOM 2150 N N . ARG A 1 276 ? 7.373 -1.959 -25.669 1.00 98.12 276 ARG A N 1
ATOM 2151 C CA . ARG A 1 276 ? 6.911 -0.574 -25.880 1.00 98.12 276 ARG A CA 1
ATOM 2152 C C . ARG A 1 276 ? 5.867 -0.158 -24.843 1.00 98.12 276 ARG A C 1
ATOM 2154 O O . ARG A 1 276 ? 5.946 0.950 -24.330 1.00 98.12 276 ARG A O 1
ATOM 2161 N N . LEU A 1 277 ? 4.931 -1.051 -24.522 1.00 98.50 277 LEU A N 1
ATOM 2162 C CA . LEU A 1 277 ? 3.892 -0.796 -23.527 1.00 98.50 277 LEU A CA 1
ATOM 2163 C C . LEU A 1 277 ? 4.483 -0.718 -22.117 1.00 98.50 277 LEU A C 1
ATOM 2165 O O . LEU A 1 277 ? 4.186 0.231 -21.404 1.00 98.50 277 LEU A O 1
ATOM 2169 N N . ALA A 1 278 ? 5.362 -1.656 -21.753 1.00 98.69 278 ALA A N 1
ATOM 2170 C CA . ALA A 1 278 ? 6.047 -1.652 -20.461 1.00 98.69 278 ALA A CA 1
ATOM 2171 C C . ALA A 1 278 ? 6.859 -0.365 -20.253 1.00 98.69 278 ALA A C 1
ATOM 2173 O O . ALA A 1 278 ? 6.730 0.292 -19.227 1.00 98.69 278 ALA A O 1
ATOM 2174 N N . ARG A 1 279 ? 7.647 0.038 -21.260 1.00 98.56 279 ARG A N 1
ATOM 2175 C CA . ARG A 1 279 ? 8.423 1.285 -21.222 1.00 98.56 279 ARG A CA 1
ATOM 2176 C C . ARG A 1 279 ? 7.519 2.503 -21.041 1.00 98.56 279 ARG A C 1
ATOM 2178 O O . ARG A 1 279 ? 7.760 3.301 -20.147 1.00 98.56 279 ARG A O 1
ATOM 2185 N N . ALA A 1 280 ? 6.459 2.599 -21.842 1.00 98.56 280 ALA A N 1
ATOM 2186 C CA . ALA A 1 280 ? 5.517 3.706 -21.753 1.00 98.56 280 ALA A CA 1
ATOM 2187 C C . ALA A 1 280 ? 4.770 3.740 -20.409 1.00 98.56 280 ALA A C 1
ATOM 2189 O O . ALA A 1 280 ? 4.478 4.823 -19.921 1.00 98.56 280 ALA A O 1
ATOM 2190 N N . ALA A 1 281 ? 4.454 2.586 -19.814 1.00 98.69 281 ALA A N 1
ATOM 2191 C CA . ALA A 1 281 ? 3.851 2.521 -18.486 1.00 98.69 281 ALA A CA 1
ATOM 2192 C C . ALA A 1 281 ? 4.810 3.050 -17.412 1.00 98.69 281 ALA A C 1
ATOM 2194 O O . ALA A 1 281 ? 4.433 3.965 -16.692 1.00 98.69 281 ALA A O 1
ATOM 2195 N N . VAL A 1 282 ? 6.060 2.570 -17.377 1.00 98.81 282 VAL A N 1
ATOM 2196 C CA . VAL A 1 282 ? 7.075 3.054 -16.421 1.00 98.81 282 VAL A CA 1
ATOM 2197 C C . VAL A 1 282 ? 7.309 4.558 -16.572 1.00 98.81 282 VAL A C 1
ATOM 2199 O O . VAL A 1 282 ? 7.261 5.277 -15.578 1.00 98.81 282 VAL A O 1
ATOM 2202 N N . ASP A 1 283 ? 7.517 5.041 -17.801 1.00 98.62 283 ASP A N 1
ATOM 2203 C CA . ASP A 1 283 ? 7.771 6.464 -18.058 1.00 98.62 283 ASP A CA 1
ATOM 2204 C C . ASP A 1 283 ? 6.564 7.321 -17.611 1.00 98.62 283 ASP A C 1
ATOM 2206 O O . ASP A 1 283 ? 6.742 8.281 -16.864 1.00 98.62 283 ASP A O 1
ATOM 2210 N N . ARG A 1 284 ? 5.322 6.919 -17.940 1.00 98.62 284 ARG A N 1
ATOM 2211 C CA . ARG A 1 284 ? 4.109 7.620 -17.470 1.00 98.62 284 ARG A CA 1
ATOM 2212 C C . ARG A 1 284 ? 3.958 7.602 -15.952 1.00 98.62 284 ARG A C 1
ATOM 2214 O O . ARG A 1 284 ? 3.552 8.613 -15.387 1.00 98.62 284 ARG A O 1
ATOM 2221 N N . THR A 1 285 ? 4.254 6.481 -15.291 1.00 98.88 285 THR A N 1
ATOM 2222 C CA . THR A 1 285 ? 4.209 6.389 -13.825 1.00 98.88 285 THR A CA 1
ATOM 2223 C C . THR A 1 285 ? 5.187 7.378 -13.205 1.00 98.88 285 THR A C 1
ATOM 2225 O O . THR A 1 285 ? 4.789 8.174 -12.361 1.00 98.88 285 THR A O 1
ATOM 2228 N N . LEU A 1 286 ? 6.448 7.378 -13.646 1.00 98.81 286 LEU A N 1
ATOM 2229 C CA . LEU A 1 286 ? 7.477 8.282 -13.124 1.00 98.81 286 LEU A CA 1
ATOM 2230 C C . LEU A 1 286 ? 7.121 9.754 -13.373 1.00 98.81 286 LEU A C 1
ATOM 2232 O O . LEU A 1 286 ? 7.235 10.571 -12.457 1.00 98.81 286 LEU A O 1
ATOM 2236 N N . ASP A 1 287 ? 6.629 10.082 -14.569 1.00 98.62 287 ASP A N 1
ATOM 2237 C CA . ASP A 1 287 ? 6.189 11.435 -14.908 1.00 98.62 287 ASP A CA 1
ATOM 2238 C C . ASP A 1 287 ? 5.003 11.879 -14.045 1.00 98.62 287 ASP A C 1
ATOM 2240 O O . ASP A 1 287 ? 5.003 13.000 -13.532 1.00 98.62 287 ASP A O 1
ATOM 2244 N N . ALA A 1 288 ? 4.011 11.012 -13.823 1.00 98.75 288 ALA A N 1
ATOM 2245 C CA . ALA A 1 288 ? 2.862 11.315 -12.972 1.00 98.75 288 ALA A CA 1
ATOM 2246 C C . ALA A 1 288 ? 3.279 11.562 -11.513 1.00 98.75 288 ALA A C 1
ATOM 2248 O O . ALA A 1 288 ? 2.850 12.551 -10.908 1.00 98.75 288 ALA A O 1
ATOM 2249 N N . LEU A 1 289 ? 4.168 10.722 -10.968 1.00 98.75 289 LEU A N 1
ATOM 2250 C CA . LEU A 1 289 ? 4.721 10.898 -9.622 1.00 98.75 289 LEU A CA 1
ATOM 2251 C C . LEU A 1 289 ? 5.483 12.226 -9.507 1.00 98.75 289 LEU A C 1
ATOM 2253 O O . LEU A 1 289 ? 5.247 12.985 -8.567 1.00 98.75 289 LEU A O 1
ATOM 2257 N N . ARG A 1 290 ? 6.343 12.544 -10.484 1.00 98.12 290 ARG A N 1
ATOM 2258 C CA . ARG A 1 290 ? 7.164 13.765 -10.487 1.00 98.12 290 ARG A CA 1
ATOM 2259 C C . ARG A 1 290 ? 6.335 15.036 -10.628 1.00 98.12 290 ARG A C 1
ATOM 2261 O O . ARG A 1 290 ? 6.546 16.002 -9.902 1.00 98.12 290 ARG A O 1
ATOM 2268 N N . THR A 1 291 ? 5.440 15.060 -11.611 1.00 96.62 291 THR A N 1
ATOM 2269 C CA . THR A 1 291 ? 4.752 16.287 -12.039 1.00 96.62 291 THR A CA 1
ATOM 2270 C C . THR A 1 291 ? 3.509 16.583 -11.222 1.00 96.62 291 THR A C 1
ATOM 2272 O O . THR A 1 291 ? 3.126 17.745 -11.124 1.00 96.62 291 THR A O 1
ATOM 2275 N N . THR A 1 292 ? 2.863 15.564 -10.651 1.00 97.81 292 THR A N 1
ATOM 2276 C CA . THR A 1 292 ? 1.586 15.720 -9.942 1.00 97.81 292 THR A CA 1
ATOM 2277 C C . THR A 1 292 ? 1.621 15.091 -8.561 1.00 97.81 292 THR A C 1
ATOM 2279 O O . THR A 1 292 ? 1.213 15.747 -7.606 1.00 97.81 292 THR A O 1
ATOM 2282 N N . GLY A 1 293 ? 2.142 13.868 -8.441 1.00 98.50 293 GLY A N 1
ATOM 2283 C CA . GLY A 1 293 ? 2.141 13.100 -7.198 1.00 98.50 293 GLY A CA 1
ATOM 2284 C C . GLY A 1 293 ? 2.819 13.826 -6.042 1.00 98.50 293 GLY A C 1
ATOM 2285 O O . GLY A 1 293 ? 2.158 14.106 -5.048 1.00 98.50 293 GLY A O 1
ATOM 2286 N N . VAL A 1 294 ? 4.104 14.176 -6.181 1.00 98.38 294 VAL A N 1
ATOM 2287 C CA . VAL A 1 294 ? 4.890 14.826 -5.109 1.00 98.38 294 VAL A CA 1
ATOM 2288 C C . VAL A 1 294 ? 4.232 16.120 -4.639 1.00 98.38 294 VAL A C 1
ATOM 2290 O O . VAL A 1 294 ? 4.046 16.297 -3.441 1.00 98.38 294 VAL A O 1
ATOM 2293 N N . ARG A 1 295 ? 3.784 16.979 -5.565 1.00 98.25 295 ARG A N 1
ATOM 2294 C CA . ARG A 1 295 ? 3.048 18.202 -5.208 1.00 98.25 295 ARG A CA 1
ATOM 2295 C C . ARG A 1 295 ? 1.760 17.879 -4.447 1.00 98.25 295 ARG A C 1
ATOM 2297 O O . ARG A 1 295 ? 1.516 18.465 -3.406 1.00 98.25 295 ARG A O 1
ATOM 2304 N N . ALA A 1 296 ? 0.956 16.928 -4.926 1.00 98.38 296 ALA A N 1
ATOM 2305 C CA . ALA A 1 296 ? -0.292 16.552 -4.260 1.00 98.38 296 ALA A CA 1
ATOM 2306 C C . ALA A 1 296 ? -0.072 15.944 -2.863 1.00 98.38 296 ALA A C 1
ATOM 2308 O O . ALA A 1 296 ? -0.942 16.081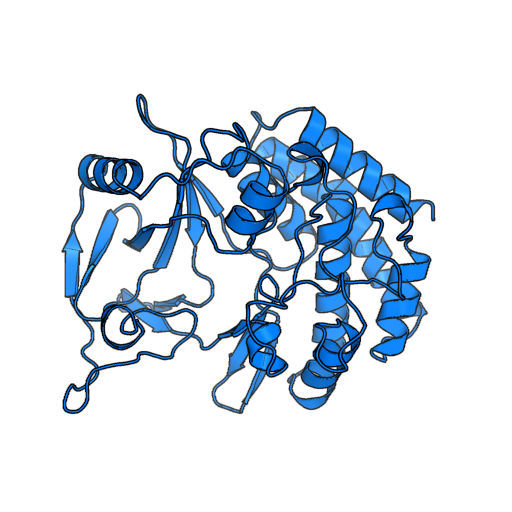 -2.001 1.00 98.38 296 ALA A O 1
ATOM 2309 N N . GLY A 1 297 ? 1.055 15.258 -2.652 1.00 98.31 297 GLY A N 1
ATOM 2310 C CA . GLY A 1 297 ? 1.501 14.791 -1.341 1.00 98.31 297 GLY A CA 1
ATOM 2311 C C . GLY A 1 297 ? 1.906 15.950 -0.434 1.00 98.31 297 GLY A C 1
ATOM 2312 O O . GLY A 1 297 ? 1.421 16.031 0.691 1.00 98.31 297 GLY A O 1
ATOM 2313 N N . ASP A 1 298 ? 2.745 16.859 -0.930 1.00 98.06 298 ASP A N 1
ATOM 2314 C CA . ASP A 1 298 ? 3.229 18.032 -0.193 1.00 98.06 298 ASP A CA 1
ATOM 2315 C C . ASP A 1 298 ? 2.087 18.976 0.208 1.00 98.06 298 ASP A C 1
ATOM 2317 O O . ASP A 1 298 ? 2.042 19.430 1.349 1.00 98.06 298 ASP A O 1
ATOM 2321 N N . ASP A 1 299 ? 1.129 19.210 -0.692 1.00 98.19 299 ASP A N 1
ATOM 2322 C CA . ASP A 1 299 ? -0.058 20.030 -0.427 1.00 98.19 299 ASP A CA 1
ATOM 2323 C C . ASP A 1 299 ? -0.938 19.407 0.671 1.00 98.19 299 ASP A C 1
ATOM 2325 O O . ASP A 1 299 ? -1.507 20.116 1.501 1.00 98.19 299 ASP A O 1
ATOM 2329 N N . ALA A 1 300 ? -1.061 18.074 0.689 1.00 97.75 300 ALA A N 1
ATOM 2330 C CA . ALA A 1 300 ? -1.859 17.356 1.684 1.00 97.75 300 ALA A CA 1
ATOM 2331 C C . ALA A 1 300 ? -1.143 17.217 3.039 1.00 97.75 300 ALA A C 1
ATOM 2333 O O . ALA A 1 300 ? -1.797 17.193 4.082 1.00 97.75 300 ALA A O 1
ATOM 2334 N N . TYR A 1 301 ? 0.189 17.121 3.025 1.00 97.62 301 TYR A N 1
ATOM 2335 C CA . TYR A 1 301 ? 1.028 16.896 4.201 1.00 97.62 301 TYR A CA 1
ATOM 2336 C C . TYR A 1 301 ? 2.242 17.837 4.190 1.00 97.62 301 TYR A C 1
ATOM 2338 O O . TYR A 1 301 ? 3.379 17.383 4.037 1.00 97.62 301 TYR A O 1
ATOM 2346 N N . PRO A 1 302 ? 2.042 19.149 4.412 1.00 96.56 302 PRO A N 1
ATOM 2347 C CA . PRO A 1 302 ? 3.114 20.146 4.322 1.00 96.56 302 PRO A CA 1
ATOM 2348 C C . PRO A 1 302 ? 4.227 19.945 5.362 1.00 96.56 302 PRO A C 1
ATOM 2350 O O . PRO A 1 302 ? 5.346 20.412 5.172 1.00 96.56 302 PRO A O 1
ATOM 2353 N N . ALA A 1 303 ? 3.938 19.216 6.445 1.00 95.56 303 ALA A N 1
ATOM 2354 C CA . ALA A 1 303 ? 4.899 18.844 7.481 1.00 95.56 303 ALA A CA 1
ATOM 2355 C C . ALA A 1 303 ? 5.791 17.640 7.106 1.00 95.56 303 ALA A C 1
ATOM 2357 O O . ALA A 1 303 ? 6.543 17.157 7.954 1.00 95.56 303 ALA A O 1
ATOM 2358 N N . ILE A 1 304 ? 5.701 17.115 5.874 1.00 97.44 304 ILE A N 1
ATOM 2359 C CA . ILE A 1 304 ? 6.528 15.987 5.434 1.00 97.44 304 ILE A CA 1
ATOM 2360 C C . ILE A 1 304 ? 8.020 16.315 5.568 1.00 97.44 304 ILE A C 1
ATOM 2362 O O . ILE A 1 304 ? 8.481 17.404 5.212 1.00 97.44 304 ILE A O 1
ATOM 2366 N N . ARG A 1 305 ? 8.794 15.355 6.085 1.00 95.81 305 ARG A N 1
ATOM 2367 C CA . ARG A 1 305 ? 10.239 15.522 6.265 1.00 95.81 305 ARG A CA 1
ATOM 2368 C C . ARG A 1 305 ? 10.927 15.743 4.914 1.00 95.81 305 ARG A C 1
ATOM 2370 O O . ARG A 1 305 ? 10.622 15.083 3.919 1.00 95.81 305 ARG A O 1
ATOM 2377 N N . GLY A 1 306 ? 11.885 16.670 4.888 1.00 96.19 306 GLY A N 1
ATOM 2378 C CA . GLY A 1 306 ? 12.593 17.042 3.661 1.00 96.19 306 GLY A CA 1
ATOM 2379 C C . GLY A 1 306 ? 13.392 15.898 3.034 1.00 96.19 306 GLY A C 1
ATOM 2380 O O . GLY A 1 306 ? 13.469 15.820 1.811 1.00 96.19 306 GLY A O 1
ATOM 2381 N N . ASP A 1 307 ? 13.927 14.992 3.851 1.00 96.75 307 ASP A N 1
ATOM 2382 C CA . ASP A 1 307 ? 14.689 13.826 3.403 1.00 96.75 307 ASP A CA 1
ATOM 2383 C C . ASP A 1 307 ? 13.812 12.769 2.717 1.00 96.75 307 ASP A C 1
ATOM 2385 O O . ASP A 1 307 ? 14.195 12.277 1.659 1.00 96.75 307 ASP A O 1
ATOM 2389 N N . VAL A 1 308 ? 12.608 12.487 3.235 1.00 97.81 308 VAL A N 1
ATOM 2390 C CA . VAL A 1 308 ? 11.629 11.587 2.590 1.00 97.81 308 VAL A CA 1
ATOM 2391 C C . VAL A 1 308 ? 11.325 12.061 1.165 1.00 97.81 308 VAL A C 1
ATOM 2393 O O . VAL A 1 308 ? 11.407 11.286 0.210 1.00 97.81 308 VAL A O 1
ATOM 2396 N N . ARG A 1 309 ? 11.039 13.359 1.007 1.00 97.31 309 ARG A N 1
ATOM 2397 C CA . ARG A 1 309 ? 10.784 13.974 -0.303 1.00 97.31 309 ARG A CA 1
ATOM 2398 C C . ARG A 1 309 ? 12.014 13.937 -1.210 1.00 97.31 309 ARG A C 1
ATOM 2400 O O . ARG A 1 309 ? 11.883 13.607 -2.387 1.00 97.31 309 ARG A O 1
ATOM 2407 N N . ALA A 1 310 ? 13.191 14.277 -0.684 1.00 97.94 310 ALA A N 1
ATOM 2408 C CA . ALA A 1 310 ? 14.431 14.276 -1.457 1.00 97.94 310 ALA A CA 1
ATOM 2409 C C . ALA A 1 310 ? 14.760 12.876 -1.995 1.00 97.94 310 ALA A C 1
ATOM 2411 O O . ALA A 1 310 ? 15.045 12.737 -3.182 1.00 97.94 310 ALA A O 1
ATOM 2412 N N . ILE A 1 311 ? 14.625 11.843 -1.156 1.00 97.62 311 ILE A N 1
ATOM 2413 C CA . ILE A 1 311 ? 14.838 10.444 -1.541 1.00 97.62 311 ILE A CA 1
ATOM 2414 C C . ILE A 1 311 ? 13.869 10.032 -2.653 1.00 97.62 311 ILE A C 1
ATOM 2416 O O . ILE A 1 311 ? 14.303 9.453 -3.647 1.00 97.62 311 ILE A O 1
ATOM 2420 N N . ALA A 1 312 ? 12.576 10.349 -2.530 1.00 98.12 312 ALA A N 1
ATOM 2421 C CA . ALA A 1 312 ? 11.600 10.021 -3.569 1.00 98.12 312 ALA A CA 1
ATOM 2422 C C . ALA A 1 312 ? 11.944 10.693 -4.912 1.00 98.12 312 ALA A C 1
ATOM 2424 O O . ALA A 1 312 ? 11.962 10.040 -5.954 1.00 98.12 312 ALA A O 1
ATOM 2425 N N . LEU A 1 313 ? 12.281 11.988 -4.899 1.00 98.25 313 LEU A N 1
ATOM 2426 C CA . LEU A 1 313 ? 12.688 12.710 -6.109 1.00 98.25 313 LEU A CA 1
ATOM 2427 C C . LEU A 1 313 ? 13.970 12.129 -6.723 1.00 98.25 313 LEU A C 1
ATOM 2429 O O . LEU A 1 313 ? 14.026 11.936 -7.937 1.00 98.25 313 LEU A O 1
ATOM 2433 N N . GLU A 1 314 ? 14.965 11.788 -5.904 1.00 97.81 314 GLU A N 1
ATOM 2434 C CA . GLU A 1 314 ? 16.202 11.151 -6.362 1.00 97.81 314 GLU A CA 1
ATOM 2435 C C . GLU A 1 314 ? 15.926 9.794 -7.026 1.00 97.81 314 GLU A C 1
ATOM 2437 O O . GLU A 1 314 ? 16.428 9.526 -8.119 1.00 97.81 314 GLU A O 1
ATOM 2442 N N . GLN A 1 315 ? 15.092 8.947 -6.413 1.00 98.25 315 GLN A N 1
ATOM 2443 C CA . GLN A 1 315 ? 14.731 7.648 -6.985 1.00 98.25 315 GLN A CA 1
ATOM 2444 C C . GLN A 1 315 ? 13.945 7.794 -8.294 1.00 98.25 315 GLN A C 1
ATOM 2446 O O . GLN A 1 315 ? 14.241 7.083 -9.258 1.00 98.25 315 GLN A O 1
ATOM 2451 N N . ILE A 1 316 ? 12.995 8.735 -8.364 1.00 98.44 316 ILE A N 1
ATOM 2452 C CA . ILE A 1 316 ? 12.261 9.056 -9.598 1.00 98.44 316 ILE A CA 1
ATOM 2453 C C . ILE A 1 316 ? 13.239 9.455 -10.709 1.00 98.44 316 ILE A C 1
ATOM 2455 O O . ILE A 1 316 ? 13.180 8.914 -11.816 1.00 98.44 316 ILE A O 1
ATOM 2459 N N . GLU A 1 317 ? 14.169 10.369 -10.426 1.00 97.81 317 GLU A N 1
ATOM 2460 C CA . GLU A 1 317 ? 15.145 10.824 -11.416 1.00 97.81 317 GLU A CA 1
ATOM 2461 C C . GLU A 1 317 ? 16.116 9.721 -11.836 1.00 97.81 317 GLU A C 1
ATOM 2463 O O . GLU A 1 317 ? 16.419 9.589 -13.025 1.00 97.81 317 GLU A O 1
ATOM 2468 N N . ARG A 1 318 ? 16.582 8.904 -10.888 1.00 97.50 318 ARG A N 1
ATOM 2469 C CA . ARG A 1 318 ? 17.458 7.760 -11.156 1.00 97.50 318 ARG A CA 1
ATOM 2470 C C . ARG A 1 318 ? 16.794 6.773 -12.111 1.00 97.50 318 ARG A C 1
ATOM 2472 O O . ARG A 1 318 ? 17.417 6.356 -13.086 1.00 97.50 318 ARG A O 1
ATOM 2479 N N . LEU A 1 319 ? 15.528 6.432 -11.866 1.00 98.00 319 LEU A N 1
ATOM 2480 C CA . LEU A 1 319 ? 14.765 5.529 -12.728 1.00 98.00 319 LEU A CA 1
ATOM 2481 C C . LEU A 1 319 ? 14.486 6.152 -14.104 1.00 98.00 319 LEU A C 1
ATOM 2483 O O . LEU A 1 319 ? 14.566 5.449 -15.107 1.00 98.00 319 LEU A O 1
ATOM 2487 N N . ALA A 1 320 ? 14.229 7.461 -14.185 1.00 94.81 320 ALA A N 1
ATOM 2488 C CA . ALA A 1 320 ? 13.964 8.143 -15.455 1.00 94.81 320 ALA A CA 1
ATOM 2489 C C . ALA A 1 320 ? 15.201 8.232 -16.376 1.00 94.81 320 ALA A C 1
ATOM 2491 O O . ALA A 1 320 ? 15.071 8.183 -17.606 1.00 94.81 320 ALA A O 1
ATOM 2492 N N . ARG A 1 321 ? 16.403 8.354 -15.794 1.00 88.75 321 ARG A N 1
ATOM 2493 C CA . ARG A 1 321 ? 17.677 8.462 -16.533 1.00 88.75 321 ARG A CA 1
ATOM 2494 C C . ARG A 1 321 ? 18.191 7.116 -17.063 1.00 88.75 321 ARG A C 1
ATOM 2496 O O . ARG A 1 321 ? 18.910 7.117 -18.060 1.00 88.75 321 ARG A O 1
ATOM 2503 N N . ALA A 1 322 ? 17.843 6.006 -16.408 1.00 62.19 322 ALA A N 1
ATOM 2504 C CA . ALA A 1 322 ? 18.442 4.682 -16.619 1.00 62.19 322 ALA A CA 1
ATOM 2505 C C . ALA A 1 322 ? 17.618 3.711 -17.491 1.00 62.19 322 ALA A C 1
ATOM 2507 O O . ALA A 1 322 ? 16.627 4.133 -18.137 1.00 62.19 322 ALA A O 1
#

Foldseek 3Di:
DLQVVQLEDAFDGRDYPPPDDNDLFDKDWDDPVRVQVVQVPFDADDQPALVSVLVCLLPVFTKDFWADDPNTIIDTGPSNYGFKIKGFDRPQFPQFLLQQQLLQQLLVLQAFAWHWDWDDDPPGGIIIITTRPQWDQDPVRRIDGFGKDFQCRLQVHDSVQQFCPPVPDPRHRAPLSSLVSLCPAAPDSQVQLLNSLLLVLSLLLLQPQSPTRRQWMWTQDPVRHTHTDHGHSNTNCVLGHPDQFRRYDQQNDGGSLPCALVSSLVSSVSSVHDSVSSSVSSLSSLCSSVVPSNVSSCVNRVVRDPSSSVSSVVSSVRRNVD

Mean predicted aligned error: 4.84 Å

Sequence (322 aa):
MLERIGWECAGAISVLPQGHTPQSGSYQALTDEEVWKRIDELPARPYDSDAAVRMSLGGGQSKLLLARYGERWRLPLDGAPSTHILKPEPIYHPGLALAEAWALRVAAAATSAAEAKVMVAEGHLPTLMVTRFDRAIDLDGSIRRTHQEDMCQVLGIPPEIKYAEHPENDRHPSYARFAAVLERGAFEPRVELVRLLEHVTVNLALGNTDAHAKNTSVFRDRSGGLRLTPMYDLAPTLAFINQRHFGMSVAGKFMITEITRDHLVREARVWGVPKRLARAAVDRTLDALRTTGVRAGDDAYPAIRGDVRAIALEQIERLARA

Secondary structure (DSSP, 8-state):
-HHHHTTS-STT-----TT------EEEEE-HHHHHHHHHTS------SHHHHHHIIIIIS--EEEEEETTEEEEEETTPPP-EEEEEPPTTSTTHHHHHHHHHHHHTTTS-B--EEEE--TTS--EEEEE-TTEEE-TTS-EEE-EEEEHHHHHT--GGG-S-S---STT---HHHHHHHHHHHBSSHHHHHHHHHHHHHHHHHTT-TT--GGG-EEEE-TT--EEEPPB-----GGGTSS--EEEEEETTEEETTT--HHHHHHHHHHTT--HHHHHHHHHHHHHHIIIIIHHHHHHH-TT--HHHHHHHHHHHHHHHH-

Nearest PDB structures (foldseek):
  4pu3-assembly1_B  TM=8.268E-01  e=1.219E-18  Shewanella oneidensis MR-1
  3tpb-assembly1_A  TM=8.083E-01  e=2.069E-18  Escherichia coli
  4pu4-assembly1_B  TM=8.041E-01  e=1.588E-18  Shewanella oneidensis MR-1
  4pu4-assembly1_A  TM=7.967E-01  e=2.619E-17  Shewanella oneidensis MR-1
  7vkc-assembly1_A  TM=7.875E-01  e=1.890E-13  Legionella pneumophila subsp. pneumophila str. Philadelphia 1

Radius of gyration: 19.48 Å; Cα contacts (8 Å, |Δi|>4): 627; chains: 1; bounding box: 50×45×51 Å

Solvent-accessible surface area (backbone atoms only — not comparable to full-atom values): 17233 Å² total; per-residue (Å²): 110,52,77,82,53,19,43,60,47,80,27,56,57,61,44,67,56,90,93,61,73,92,52,80,39,46,71,46,81,46,55,72,67,61,49,51,54,54,59,72,66,45,72,82,72,89,48,88,41,60,67,47,43,52,45,28,73,72,70,62,53,56,66,48,68,30,24,64,60,88,92,44,44,25,44,46,35,74,42,18,68,51,38,32,42,36,34,60,40,53,87,84,43,82,63,48,31,56,42,25,35,28,41,28,46,15,43,48,53,54,46,66,37,42,54,56,44,70,47,78,54,92,99,52,73,46,22,23,39,31,48,40,85,43,40,43,75,47,96,88,70,48,75,47,61,37,34,46,43,32,42,28,64,75,68,76,34,63,77,90,50,30,47,32,88,68,74,90,46,102,68,49,48,46,66,57,65,50,34,54,47,38,58,76,34,24,79,54,29,74,59,46,52,50,50,50,50,44,54,55,48,48,34,55,26,43,33,23,27,71,54,25,30,71,56,42,43,30,32,44,49,98,89,61,36,34,43,70,49,56,44,48,92,49,42,41,37,54,69,77,38,91,59,54,50,31,20,39,56,46,67,85,35,35,46,54,88,75,51,33,38,60,32,54,28,52,37,37,38,75,54,70,41,53,61,71,57,35,44,52,49,53,53,50,32,47,49,26,30,66,76,45,3,50,57,54,13,40,75,75,39,73,83,60,58,66,61,53,54,49,50,23,53,51,34,35,50,51,33,70,75,76

=== Feature glossary ===
Legend for the data blocks above and below:

— What the protein is —

Sequence gives the chain of amino acids in standard one-letter code (A=alanine, C=cysteine, …, Y=tyrosine), read N→C. It is the only feature that is directly encoded by the gene; all structural features are derived from the folded form of this sequence.

The annotation block draws on four external resources. InterPro: which protein families and domains the sequence belongs to. GO: standardized terms for what the protein does, what process it participates in, and where in the cell it acts. CATH: which structural fold it has in the CATH hierarchy. Organism: the species of origin.

— Where its atoms are —

Atomic coordinates in PDBx/mmCIF format — the same representation the Protein Data Bank distributes. Each line of the _atom_site loop places one backbone atom in Cartesian space (units: ångströms, origin: ar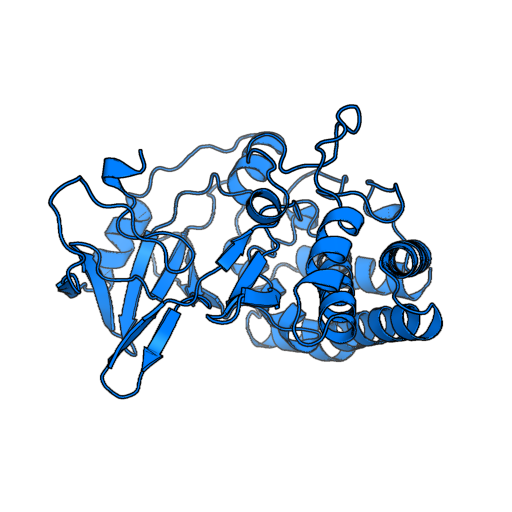bitrary).

Six rendered views show the 3D structure from the faces of a cube — i.e. along ±x, ±y, ±z. Rendering representation is drawn randomly per protein from cartoon (secondary-structure ribbons), sticks (backbone bonds), or molecular surface; coloring is either N→C rainbow (blue at the N-terminus through red at the C-terminus) or one color per chain.

— Local backbone conformation —

DSSP 8-state secondary structure assigns each residue one of H (α-helix), G (3₁₀-helix), I (π-helix), E (extended β-strand), B (isolated β-bridge), T (hydrogen-bonded turn), S (bend), or '-' (coil). The assignment is computed from backbone hydrogen-bond geometry via the Kabsch–Sander algorithm.

P-SEA three-state annotation labels each residue as helix, strand, or coil based purely on the geometry of the Cα trace. It serves as a fallback when the full backbone (and thus DSSP) is unavailable.

φ (phi) and ψ (psi) are the two rotatable backbone dihedrals per residue: φ is the C(i-1)–N–Cα–C torsion, ψ is the N–Cα–C–N(i+1) torsion, both in degrees on (−180°, 180°]. α-helical residues cluster near (−60°, −45°); β-strand residues near (−120°, +130°). A Ramachandran plot is simply a scatter of (φ, ψ) for every residue.

— Global shape and packing —

Radius of gyration (Rg) is the root-mean-square distance of Cα atoms from their centroid — a single number for overall size and compactness. A globular domain of N residues has Rg ≈ 2.2·N^0.38 Å; an extended or disordered chain has a much larger Rg. The Cα contact count is the number of residue pairs whose Cα atoms are within 8 Å and are more than four positions apart in sequence — a standard proxy for tertiary packing density. The bounding box is the smallest axis-aligned box enclosing all Cα atoms.

Accessible surface area quantifies burial. A residue with SASA near zero is packed into the hydrophobic core; one with SASA >100 Å² sits on the surface. Computed here via the Shrake–Rupley numerical algorithm with a 1.4 Å probe.

The contact map is a binary N×N matrix image: pixel (i, j) is dark where Cα_i and Cα_j are within 8 Å and |i−j|>4. Because the |i−j|>4 filter removes local helical contacts, off-diagonal stripes parallel to the main diagonal indicate parallel β-sheets; stripes perpendicular to it indicate antiparallel β-sheets. The Ramachandran plot scatters every residue's (φ, ψ) pair against the sterically allowed regions. The PAE heatmap renders the predicted-aligned-error matrix.

— Structural neighborhood —

A 3Di character summarizes, for each residue, the relative orientation of the Cα frame of its nearest spatial neighbor. Because it encodes fold topology rather than chemistry, 3Di alignments detect remote structural similarity that sequence alignment misses.

Structural nearest neighbors (via Foldseek easy-search vs the PDB). Reported per hit: target PDB id, E-value, and alignment TM-score. A TM-score above ~0.5 is the conventional threshold for 'same fold'.

— Confidence and disorder —

For AlphaFold models, the B-factor field carries pLDDT — the model's own estimate of local accuracy on a 0–100 scale. Regions with pLDDT<50 should be treated as essentially unmodeled; they often correspond to intrinsically disordered segments.

B-factor (Debye–Waller factor) reflects atomic displacement in the crystal lattice. It is an experimental observable (units Å²), not a prediction; low values mean the atom is pinned down, high values mean it moves or is heterogeneous across the crystal.

Predicted Aligned Error (PAE) is an AlphaFold confidence matrix: entry (i, j) is the expected error in the position of residue j, in ångströms, when the prediction is superimposed on the true structure at residue i. Low PAE within a block of residues means that block is internally rigid and well-pred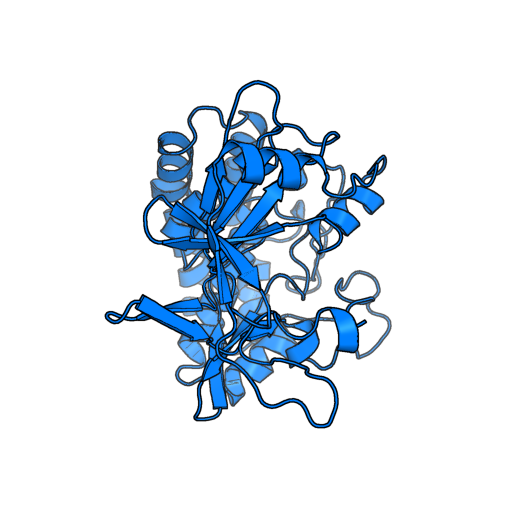icted; high PAE between two blocks means their relative placement is uncertain even if each block individually is confident.